Protein AF-A0A941R0R7-F1 (afdb_monomer)

Nearest PDB structures (foldseek):
  1yqf-assembly1_C  TM=4.460E-01  e=2.869E-01  Leishmania major
  2qww-assembly3_E  TM=3.982E-01  e=8.223E-01  Listeria monocytogenes serotype 4b str. F2365
  1lnw-assembly4_G  TM=6.310E-01  e=6.009E+00  Pseudomonas aeruginosa
  7xhj-assembly1_B  TM=4.251E-01  e=2.223E+00  Deinococcus radiodurans R1 = ATCC 13939 = DSM 20539
  8r1o-assembly1_C  TM=4.123E-01  e=3.990E+00  Thermochaetoides thermophila DSM 1495

Secondary structure (DSSP, 8-state):
-EES-S---TT-EEEEEE-GGG-BTTBB--TTEEEEEEEEEETTEEEEEEEEEEE-TTSS---THHHHHHGGG-B-TTHHHHHHHHHT-TTTT---GGGGSPP--THHHHTT----HHHHHHHHHHHHHHHHHS-TTS-HHHHHHHHHTS-HHHHHHHHTTS-TTTEE--S-TT----EEPHHHHHHHHHHHGGGHHHHHH-TTSS---SSTT-

pLDDT: mean 85.98, std 14.45, range [30.19, 97.5]

Foldseek 3Di:
DDWPDQEADAFDKIWDKDAQVLDDPQWHHDHQKIKIWIWHQHLLATDTPDIDIDGDPPDPDPDVVVVVVCVVVTHCVRVSVSVVVVCCDPVGRVRDSCVSQPDDDLCCLVVVHDDDLQSLLSLQLVQQLLLRRHPLVDDSLVVVCVVSVHDSVSSVVSVVVRDCQQWDADDDPSRGHTFGHPVSLVSNCVVCPVPNVSVVPRPRSGDDPDDDPD

Radius of gyration: 20.42 Å; Cα contacts (8 Å, |Δi|>4): 315; chains: 1; bounding box: 49×36×58 Å

Solvent-accessible surface area (backbone atoms only — not comparable to full-atom values): 12435 Å² total; per-residue (Å²): 109,50,63,81,65,86,74,81,50,82,72,34,75,46,55,33,43,41,37,42,90,54,50,47,104,46,33,38,44,52,87,60,36,35,37,43,34,34,34,31,22,55,77,38,19,76,42,78,79,44,81,44,82,42,71,52,86,85,63,95,74,76,53,85,69,54,62,70,67,47,56,83,66,46,38,58,91,35,41,65,47,46,52,51,54,56,41,40,29,76,92,59,66,46,50,60,44,68,78,63,47,82,92,72,87,60,57,45,73,54,71,69,50,88,72,51,73,56,54,44,26,53,51,47,27,50,48,24,25,46,46,65,36,45,44,92,89,58,64,56,60,58,56,48,13,61,74,60,66,44,51,53,66,55,46,57,53,47,68,73,61,52,53,69,78,32,38,42,74,52,91,51,100,86,54,75,46,30,26,54,30,70,63,23,50,50,45,50,37,64,71,44,55,89,53,31,60,64,59,68,72,35,79,42,50,52,41,78,88,89,66,96,89,117

Mean predicted aligned error: 7.13 Å

Sequence (214 aa):
MKINNNSFELNEKLSVTIDSSDNDGLVFIPNNVELIVEIENYFGKITINKIEISPIESEFQISKNSIESHIPNLDIKLLDRYIYKILSDKAGLAYSPYIYFPNYDFTVFEKGRRPSSLDWSMFASLYVFSCNVLPQSIKVELSLAKFLRISEENFKRFMKKIPQELFRKSGHIDSRGGDISLDAENLIKQYLGEDQSAFENNPFLKFYSEVDFA

Structure (mmCIF, N/CA/C/O backbone):
data_AF-A0A941R0R7-F1
#
_entry.id   AF-A0A941R0R7-F1
#
loop_
_atom_site.group_PDB
_atom_site.id
_atom_site.type_symbol
_atom_site.label_atom_id
_atom_site.label_alt_id
_atom_site.label_comp_id
_atom_site.label_asym_id
_atom_site.label_entity_id
_atom_site.label_seq_id
_atom_site.pdbx_PDB_ins_code
_atom_site.Cartn_x
_atom_site.Cartn_y
_atom_site.Cartn_z
_atom_site.occupancy
_atom_site.B_iso_or_equiv
_atom_site.auth_seq_id
_atom_site.auth_comp_id
_atom_site.auth_asym_id
_atom_site.auth_atom_id
_atom_site.pdbx_PDB_model_num
ATOM 1 N N . MET A 1 1 ? -7.924 -8.831 18.158 1.00 85.75 1 MET A N 1
ATOM 2 C CA . MET A 1 1 ? -8.802 -8.228 17.158 1.00 85.75 1 MET A CA 1
ATOM 3 C C . MET A 1 1 ? -9.611 -9.365 16.606 1.00 85.75 1 MET A C 1
ATOM 5 O O . MET A 1 1 ? -9.019 -10.365 16.197 1.00 85.75 1 MET A O 1
ATOM 9 N N . LYS A 1 2 ? -10.936 -9.268 16.649 1.00 86.88 2 LYS A N 1
ATOM 10 C CA . LYS A 1 2 ? -11.811 -10.310 16.103 1.00 86.88 2 LYS A CA 1
ATOM 11 C C . LYS A 1 2 ? -12.223 -9.908 14.694 1.00 86.88 2 LYS A C 1
ATOM 13 O O . LYS A 1 2 ? -12.649 -8.778 14.476 1.00 86.88 2 LYS A O 1
ATOM 18 N N . ILE A 1 3 ? -12.068 -10.833 13.754 1.00 86.88 3 ILE A N 1
ATOM 19 C CA . ILE A 1 3 ? -12.420 -10.651 12.345 1.00 86.88 3 ILE A CA 1
ATOM 20 C C . ILE A 1 3 ? -13.511 -11.665 12.024 1.00 86.88 3 ILE A C 1
ATOM 22 O O . ILE A 1 3 ? -13.426 -12.822 12.434 1.00 86.88 3 ILE A O 1
ATOM 26 N N . ASN A 1 4 ? -14.541 -11.230 11.310 1.00 80.88 4 ASN A N 1
ATOM 27 C CA . ASN A 1 4 ? -15.680 -12.069 10.950 1.00 80.88 4 ASN A CA 1
ATOM 28 C C . ASN A 1 4 ? -15.432 -12.998 9.745 1.00 80.88 4 ASN A C 1
ATOM 30 O O . ASN A 1 4 ? -16.316 -13.792 9.427 1.00 80.88 4 ASN A O 1
ATOM 34 N N . ASN A 1 5 ? -14.272 -12.917 9.083 1.00 78.94 5 ASN A N 1
ATOM 35 C CA . ASN A 1 5 ? -13.951 -13.728 7.909 1.00 78.94 5 ASN A CA 1
ATOM 36 C C . ASN A 1 5 ? -12.478 -14.170 7.849 1.00 78.94 5 ASN A C 1
ATOM 3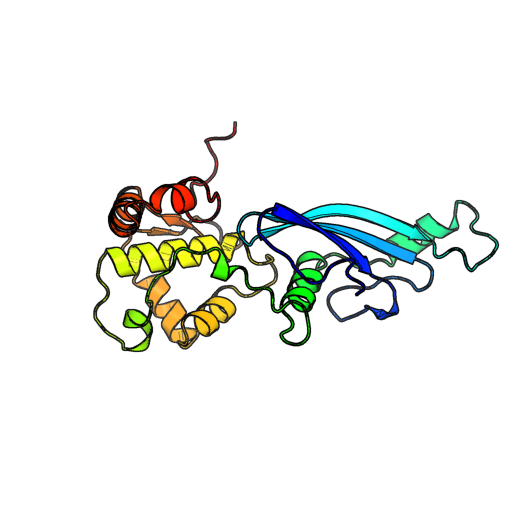8 O O . ASN A 1 5 ? -11.616 -13.611 8.529 1.00 78.94 5 ASN A O 1
ATOM 42 N N . ASN A 1 6 ? -12.209 -15.166 6.997 1.00 81.56 6 ASN A N 1
ATOM 43 C CA . ASN A 1 6 ? -10.892 -15.783 6.791 1.00 81.56 6 ASN A CA 1
ATOM 44 C C . ASN A 1 6 ? -10.189 -15.330 5.495 1.00 81.56 6 ASN A C 1
ATOM 46 O O . ASN A 1 6 ? -9.108 -15.830 5.186 1.00 81.56 6 ASN A O 1
ATOM 50 N N . SER A 1 7 ? -10.787 -14.409 4.738 1.00 86.19 7 SER A N 1
ATOM 51 C CA . SER A 1 7 ? -10.227 -13.812 3.521 1.00 86.19 7 SER A CA 1
ATOM 52 C C . SER A 1 7 ? -10.345 -12.289 3.557 1.00 86.19 7 SER A C 1
ATOM 54 O O . SER A 1 7 ? -11.075 -11.736 4.377 1.00 86.19 7 SER A O 1
ATOM 56 N N . PHE A 1 8 ? -9.575 -11.613 2.700 1.00 91.94 8 PHE A N 1
ATOM 57 C CA . PHE A 1 8 ? -9.719 -10.178 2.452 1.00 91.94 8 PHE A CA 1
ATOM 58 C C . PHE A 1 8 ? -9.381 -9.854 0.990 1.00 91.94 8 PHE A C 1
ATOM 60 O O . PHE A 1 8 ? -8.357 -9.240 0.665 1.00 91.94 8 PHE A O 1
ATOM 67 N N . GLU A 1 9 ? -10.217 -10.370 0.095 1.00 92.50 9 GLU A N 1
ATOM 68 C CA . GLU A 1 9 ? -10.110 -10.230 -1.357 1.00 92.50 9 GLU A CA 1
ATOM 69 C C . GLU A 1 9 ? -10.522 -8.831 -1.839 1.00 92.50 9 GLU A C 1
ATOM 71 O O . GLU A 1 9 ? -10.936 -7.972 -1.062 1.00 92.50 9 GLU A O 1
ATOM 76 N N . LEU A 1 10 ? -10.361 -8.567 -3.137 1.00 91.69 10 LEU A N 1
ATOM 77 C CA . LEU A 1 10 ? -10.688 -7.274 -3.734 1.00 91.69 10 LEU A CA 1
ATOM 78 C C . LEU A 1 10 ? -12.180 -6.940 -3.557 1.00 91.69 10 LEU A C 1
ATOM 80 O O . LEU A 1 10 ? -13.046 -7.740 -3.900 1.00 91.69 10 LEU A O 1
ATOM 84 N N . ASN A 1 11 ? -12.466 -5.727 -3.081 1.00 91.62 11 ASN A N 1
ATOM 85 C CA . ASN A 1 11 ? -13.795 -5.200 -2.745 1.00 91.62 11 ASN A CA 1
ATOM 86 C C . ASN A 1 11 ? -14.527 -5.978 -1.636 1.00 91.62 11 ASN A C 1
ATOM 88 O O . ASN A 1 11 ? -15.724 -5.779 -1.414 1.00 91.62 11 ASN A O 1
ATOM 92 N N . GLU A 1 12 ? -13.828 -6.863 -0.923 1.00 92.38 12 GLU A N 1
ATOM 93 C CA . GLU A 1 12 ? -14.386 -7.552 0.232 1.00 92.38 12 GLU A CA 1
ATOM 94 C C . GLU A 1 12 ? -14.513 -6.584 1.413 1.00 92.38 12 GLU A C 1
ATOM 96 O O . GLU A 1 12 ? -13.604 -5.793 1.681 1.00 92.38 12 GLU A O 1
ATOM 101 N N . LYS A 1 13 ? -15.638 -6.668 2.134 1.00 93.38 13 LYS A N 1
ATOM 102 C CA . LYS A 1 13 ? -15.893 -5.900 3.355 1.00 93.38 13 LYS A CA 1
ATOM 103 C C . LYS A 1 13 ? -15.788 -6.794 4.579 1.00 93.38 13 LYS A C 1
ATOM 105 O O . LYS A 1 13 ? -16.457 -7.823 4.647 1.00 93.38 13 LYS A O 1
ATOM 110 N N . LEU A 1 14 ? -15.009 -6.364 5.564 1.00 93.00 14 LEU A N 1
ATOM 111 C CA . LEU A 1 14 ? -14.870 -7.047 6.847 1.00 93.00 14 LEU A CA 1
ATOM 112 C C . LEU A 1 14 ? -15.387 -6.168 7.972 1.00 93.00 14 LEU A C 1
ATOM 114 O O . LEU A 1 14 ? -15.163 -4.959 7.983 1.00 93.00 14 LEU A O 1
ATOM 118 N N . SER A 1 15 ? -16.035 -6.806 8.940 1.00 93.12 15 SER A N 1
ATOM 119 C CA . SER A 1 15 ? -16.363 -6.180 10.214 1.00 93.12 15 SER A CA 1
ATOM 120 C C . SER A 1 15 ? -15.341 -6.643 11.237 1.00 93.12 15 SER A C 1
ATOM 122 O O . SER A 1 15 ? -15.166 -7.844 11.462 1.00 93.12 15 SER A O 1
ATOM 124 N N . VAL A 1 16 ? -14.665 -5.682 11.848 1.00 93.62 16 VAL A N 1
ATOM 125 C CA . VAL A 1 16 ? -13.578 -5.906 12.791 1.00 93.62 16 VAL A CA 1
ATOM 126 C C . VAL A 1 16 ? -13.982 -5.348 14.144 1.00 93.62 16 VAL A C 1
ATOM 128 O O . VAL A 1 16 ? -14.328 -4.174 14.247 1.00 93.62 16 VAL A O 1
ATOM 131 N N . THR A 1 17 ? -13.907 -6.178 15.179 1.00 93.88 17 THR A N 1
ATOM 132 C CA . THR A 1 17 ? -14.149 -5.754 16.563 1.00 93.88 17 THR A CA 1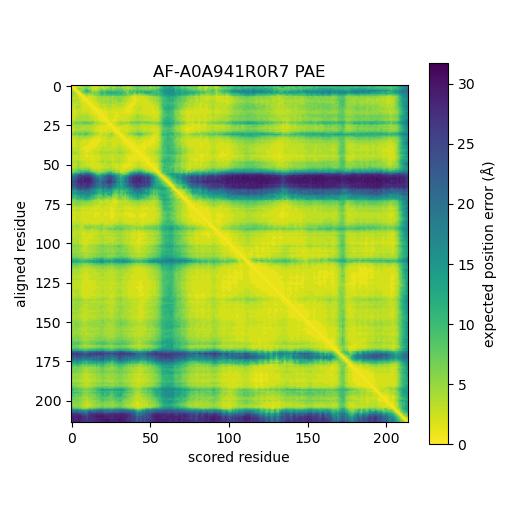
ATOM 133 C C . THR A 1 17 ? -12.819 -5.640 17.300 1.00 93.88 17 THR A C 1
ATOM 135 O O . THR A 1 17 ? -12.017 -6.584 17.292 1.00 93.88 17 THR A O 1
ATOM 138 N N . ILE A 1 18 ? -12.594 -4.481 17.918 1.00 93.88 18 ILE A N 1
ATOM 139 C CA . ILE A 1 18 ? -11.404 -4.139 18.704 1.00 93.88 18 ILE A CA 1
ATOM 140 C C . ILE A 1 18 ? -11.871 -3.735 20.102 1.00 93.88 18 ILE A C 1
ATOM 142 O O . ILE A 1 18 ? -12.723 -2.861 20.244 1.00 93.88 18 ILE A O 1
ATOM 146 N N . ASP A 1 19 ? -11.318 -4.367 21.128 1.00 92.31 19 ASP A N 1
ATOM 147 C CA . ASP A 1 19 ? -11.648 -4.103 22.532 1.00 92.31 19 ASP A CA 1
ATOM 148 C C . ASP A 1 19 ? -10.373 -3.828 23.350 1.00 92.31 19 ASP A C 1
ATOM 150 O O . ASP A 1 19 ? -9.277 -3.702 22.804 1.00 92.31 19 ASP A O 1
ATOM 154 N N . SER A 1 20 ? -10.478 -3.703 24.672 1.00 91.69 20 SER A N 1
ATOM 155 C CA . SER A 1 20 ? -9.307 -3.396 25.501 1.00 91.69 20 SER A CA 1
ATOM 156 C C . SER A 1 20 ? -8.235 -4.493 25.533 1.00 91.69 20 SER A C 1
ATOM 158 O O . SER A 1 20 ? -7.089 -4.207 25.894 1.00 91.69 20 SER A O 1
ATOM 160 N N . SER A 1 21 ? -8.554 -5.731 25.133 1.00 93.25 21 SER A N 1
ATOM 161 C CA . SER A 1 21 ? -7.559 -6.806 24.996 1.00 93.25 21 SER A CA 1
ATOM 162 C C . SER A 1 21 ? -6.621 -6.597 23.805 1.00 93.25 21 SER A C 1
ATOM 164 O O . SER A 1 21 ? -5.554 -7.209 23.741 1.00 93.25 21 SER A O 1
ATOM 166 N N . ASP A 1 22 ? -6.995 -5.691 22.901 1.00 92.62 22 ASP A N 1
ATOM 167 C CA . ASP A 1 22 ? -6.268 -5.358 21.682 1.00 92.62 22 ASP A CA 1
ATOM 168 C C . ASP A 1 22 ? -5.338 -4.161 21.802 1.00 92.62 22 ASP A C 1
ATOM 170 O O . ASP A 1 22 ? -4.614 -3.850 20.851 1.00 92.62 22 ASP A O 1
ATOM 174 N N . ASN A 1 23 ? -5.335 -3.522 22.971 1.00 92.62 23 ASN A N 1
ATOM 175 C CA . ASN A 1 23 ? -4.501 -2.369 23.252 1.00 92.62 23 ASN A CA 1
ATOM 176 C C . ASN A 1 23 ? -3.033 -2.684 22.978 1.00 92.62 23 ASN A C 1
ATOM 178 O O . ASN A 1 23 ? -2.426 -3.574 23.580 1.00 92.62 23 ASN A O 1
ATOM 182 N N . ASP A 1 24 ? -2.444 -1.898 22.088 1.00 86.62 24 ASP A N 1
ATOM 183 C CA . ASP A 1 24 ? -1.021 -1.919 21.808 1.00 86.62 24 ASP A CA 1
ATOM 184 C C . ASP A 1 24 ? -0.516 -0.479 21.660 1.00 86.62 24 ASP A C 1
ATOM 186 O O . ASP A 1 24 ? -1.274 0.480 21.745 1.00 86.62 24 ASP A O 1
ATOM 190 N N . GLY A 1 25 ? 0.785 -0.275 21.470 1.00 89.25 25 GLY A N 1
ATOM 191 C CA . GLY A 1 25 ? 1.328 1.081 21.321 1.00 89.25 25 GLY A CA 1
ATOM 192 C C . GLY A 1 25 ? 0.777 1.892 20.128 1.00 89.25 25 GLY A C 1
ATOM 193 O O . GLY A 1 25 ? 1.271 2.995 19.901 1.00 89.25 25 GLY A O 1
ATOM 194 N N . LEU A 1 26 ? -0.157 1.357 19.329 1.00 91.94 26 LEU A N 1
ATOM 195 C CA . LEU A 1 26 ? -0.839 2.034 18.224 1.00 91.94 26 LEU A CA 1
ATOM 196 C C . LEU A 1 26 ? -2.279 2.435 18.570 1.00 91.94 26 LEU A C 1
ATOM 198 O O . LEU A 1 26 ? -2.754 3.433 18.030 1.00 91.94 26 LEU A O 1
ATOM 202 N N . VAL A 1 27 ? -2.972 1.673 19.422 1.00 94.44 27 VAL A N 1
ATOM 203 C CA . VAL A 1 27 ? -4.366 1.943 19.805 1.00 94.44 27 VAL A CA 1
ATOM 204 C C . VAL A 1 27 ? -4.612 1.694 21.288 1.00 94.44 27 VAL A C 1
ATOM 206 O O . VAL A 1 27 ? -4.072 0.762 21.881 1.00 94.44 27 VAL A O 1
ATOM 209 N N . PHE A 1 28 ? -5.488 2.503 21.875 1.00 93.56 28 PHE A N 1
ATOM 210 C CA . PHE A 1 28 ? -5.966 2.320 23.237 1.00 93.56 28 PHE A CA 1
ATOM 211 C C . PHE A 1 28 ? -7.492 2.434 23.294 1.00 93.56 28 PHE A C 1
ATOM 213 O O . PHE A 1 28 ? -8.065 3.483 22.994 1.00 93.56 28 PHE A O 1
ATOM 220 N N . ILE A 1 29 ? -8.127 1.346 23.718 1.00 91.44 29 ILE A N 1
ATOM 221 C CA . ILE A 1 29 ? -9.559 1.154 23.911 1.00 91.44 29 ILE A CA 1
ATOM 222 C C . ILE A 1 29 ? -9.834 0.941 25.414 1.00 91.44 29 ILE A C 1
ATOM 224 O O . ILE A 1 29 ? -9.227 0.058 26.034 1.00 91.44 29 ILE A O 1
ATOM 228 N N . PRO A 1 30 ? -10.719 1.739 26.038 1.00 88.25 30 PRO A N 1
ATOM 229 C CA . PRO A 1 30 ? -11.149 1.533 27.423 1.00 88.25 30 PRO A CA 1
ATOM 230 C C . PRO A 1 30 ? -11.867 0.188 27.646 1.00 88.25 30 PRO A C 1
ATOM 232 O O . PRO A 1 30 ? -12.525 -0.326 26.752 1.00 88.25 30 PRO A O 1
ATOM 235 N N . ASN A 1 31 ? -11.806 -0.361 28.866 1.00 86.00 31 ASN A N 1
ATOM 236 C CA . ASN A 1 31 ? -12.354 -1.692 29.202 1.00 86.00 31 ASN A CA 1
ATOM 237 C C . ASN A 1 31 ? -13.873 -1.862 29.030 1.00 86.00 31 ASN A C 1
ATOM 239 O O . ASN A 1 31 ? -14.354 -2.989 28.999 1.00 86.00 31 ASN A O 1
ATOM 243 N N . ASN A 1 32 ? -14.630 -0.772 28.985 1.00 82.88 32 ASN A N 1
ATOM 244 C CA . ASN A 1 32 ? -16.092 -0.768 28.915 1.00 82.88 32 ASN A CA 1
ATOM 245 C C . ASN A 1 32 ? -16.628 -0.419 27.520 1.00 82.88 32 ASN A C 1
ATOM 247 O O . ASN A 1 32 ? -17.832 -0.212 27.356 1.00 82.88 32 ASN A O 1
ATOM 251 N N . VAL A 1 33 ? -15.742 -0.325 26.532 1.00 86.38 33 VAL A N 1
ATOM 252 C CA . VAL A 1 33 ? -16.053 0.078 25.165 1.00 86.38 33 VAL A CA 1
ATOM 253 C C . VAL A 1 33 ? -15.461 -0.940 24.199 1.00 86.38 33 VAL A C 1
ATOM 255 O O . VAL A 1 33 ? -14.355 -1.435 24.398 1.00 86.38 33 VAL A O 1
ATOM 258 N N . GLU A 1 34 ? -16.185 -1.212 23.125 1.00 90.69 34 GLU A N 1
ATOM 259 C CA . GLU A 1 34 ? -15.675 -1.884 21.940 1.00 90.69 34 GLU A CA 1
ATOM 260 C C . GLU A 1 34 ? -15.808 -0.973 20.717 1.00 90.69 34 GLU A C 1
ATOM 262 O O . GLU A 1 34 ? -16.698 -0.122 20.617 1.00 90.69 34 GLU A O 1
ATOM 267 N N . LEU A 1 35 ? -14.884 -1.147 19.782 1.00 92.12 35 LEU A N 1
ATOM 268 C CA . LEU A 1 35 ? -14.858 -0.469 18.500 1.00 92.12 35 LEU A CA 1
ATOM 269 C C . LEU A 1 35 ? -15.225 -1.474 17.413 1.00 92.12 35 LEU A C 1
ATOM 271 O O . LEU A 1 35 ? -14.545 -2.487 17.245 1.00 92.12 35 LEU A O 1
ATOM 275 N N . ILE A 1 36 ? -16.270 -1.172 16.653 1.00 93.31 36 ILE A N 1
ATOM 276 C CA . ILE A 1 36 ? -16.680 -1.937 15.479 1.00 93.31 36 ILE A CA 1
ATOM 277 C C . ILE A 1 36 ? -16.280 -1.130 14.248 1.00 93.31 36 ILE A C 1
ATOM 279 O O . ILE A 1 36 ? -16.734 -0.005 14.041 1.00 93.31 36 ILE A O 1
ATOM 283 N N . VAL A 1 37 ? -15.398 -1.696 13.435 1.00 95.19 37 VAL A N 1
ATOM 284 C CA . VAL A 1 37 ? -14.841 -1.045 12.250 1.00 95.19 37 VAL A CA 1
ATOM 285 C C . VAL A 1 37 ? -15.216 -1.851 11.018 1.00 95.19 37 VAL A C 1
ATOM 287 O O . VAL A 1 37 ? -14.875 -3.028 10.919 1.00 95.19 37 VAL A O 1
ATOM 290 N N . GLU A 1 38 ? -15.879 -1.213 10.058 1.00 95.44 38 GLU A N 1
ATOM 291 C CA . GLU A 1 38 ? -16.091 -1.798 8.736 1.00 95.44 38 GLU A CA 1
ATOM 292 C C . GLU A 1 38 ? -14.963 -1.353 7.813 1.00 95.44 38 GLU A C 1
ATOM 294 O O . GLU A 1 38 ? -14.785 -0.157 7.556 1.00 95.44 38 GLU A O 1
ATOM 299 N N . ILE A 1 39 ? -14.204 -2.320 7.310 1.00 96.00 39 ILE A N 1
ATOM 300 C CA . ILE A 1 39 ? -13.105 -2.092 6.376 1.00 96.00 39 ILE A CA 1
ATOM 301 C C . ILE A 1 39 ? -13.395 -2.729 5.028 1.00 96.00 39 ILE A C 1
ATOM 303 O O . ILE A 1 39 ? -14.106 -3.725 4.943 1.00 96.00 39 ILE A O 1
ATOM 307 N N . GLU A 1 40 ? -12.800 -2.177 3.982 1.00 95.50 40 GLU A N 1
ATOM 308 C CA . GLU A 1 40 ? -12.865 -2.702 2.626 1.00 95.50 40 GLU A CA 1
ATOM 309 C C . GLU A 1 40 ? -11.474 -2.738 2.006 1.00 95.50 40 GLU A C 1
ATOM 311 O O . GLU A 1 40 ? -10.630 -1.881 2.279 1.00 95.50 40 GLU A O 1
ATOM 316 N N . ASN A 1 41 ? -11.219 -3.755 1.191 1.00 94.19 41 ASN A N 1
ATOM 317 C CA . ASN A 1 41 ? -10.010 -3.824 0.390 1.00 94.19 41 ASN A CA 1
ATOM 318 C C . ASN A 1 41 ? -10.277 -3.230 -0.991 1.00 94.19 41 ASN A C 1
ATOM 320 O O . ASN A 1 41 ? -10.748 -3.907 -1.903 1.00 94.19 41 ASN A O 1
ATOM 324 N N . TYR A 1 42 ? -9.922 -1.967 -1.158 1.00 93.81 42 TYR A N 1
ATOM 325 C CA . TYR A 1 42 ? -10.041 -1.279 -2.428 1.00 93.81 42 TYR A CA 1
ATOM 326 C C . TYR A 1 42 ? -8.673 -1.258 -3.114 1.00 93.81 42 TYR A C 1
ATOM 328 O O . TYR A 1 42 ? -7.796 -0.488 -2.734 1.00 93.81 42 TYR A O 1
ATOM 336 N N . PHE A 1 43 ? -8.449 -2.143 -4.090 1.00 91.94 43 PHE A N 1
ATOM 337 C CA . PHE A 1 43 ? -7.189 -2.267 -4.848 1.00 91.94 43 PHE A CA 1
ATOM 338 C C . PHE A 1 43 ? -5.914 -2.340 -3.983 1.00 91.94 43 PHE A C 1
ATOM 340 O O . PHE A 1 43 ? -4.889 -1.735 -4.300 1.00 91.94 43 PHE A O 1
ATOM 347 N N . GLY A 1 44 ? -5.961 -3.064 -2.866 1.00 91.75 44 GLY A N 1
ATOM 348 C CA . GLY A 1 44 ? -4.846 -3.178 -1.926 1.00 91.75 44 GLY A CA 1
ATOM 349 C C . GLY A 1 44 ? -4.808 -2.080 -0.858 1.00 91.75 44 GLY A C 1
ATOM 350 O O . GLY A 1 44 ? -4.071 -2.207 0.124 1.00 91.75 44 GLY A O 1
ATOM 351 N N . LYS A 1 45 ? -5.611 -1.020 -0.976 1.00 94.12 45 LYS A N 1
ATOM 352 C CA . LYS A 1 45 ? -5.802 -0.041 0.095 1.00 94.12 45 LYS A CA 1
ATOM 353 C C . LYS A 1 45 ? -6.876 -0.535 1.056 1.00 94.12 45 LYS A C 1
ATOM 355 O O . LYS A 1 45 ? -7.990 -0.838 0.647 1.00 94.12 45 LYS A O 1
ATOM 360 N N . ILE A 1 46 ? -6.553 -0.542 2.345 1.00 95.56 46 ILE A N 1
ATOM 361 C CA . ILE A 1 46 ? -7.545 -0.771 3.398 1.00 95.56 46 ILE A CA 1
ATOM 362 C C . ILE A 1 46 ? -8.300 0.542 3.610 1.00 95.56 46 ILE A C 1
ATOM 364 O O . ILE A 1 46 ? -7.730 1.507 4.126 1.00 95.56 46 ILE A O 1
ATOM 368 N N . THR A 1 47 ? -9.561 0.605 3.199 1.00 94.38 47 THR A N 1
ATOM 369 C CA . THR A 1 47 ? -10.440 1.752 3.443 1.00 94.38 47 THR A CA 1
ATOM 370 C C . THR A 1 47 ? -11.308 1.482 4.659 1.00 94.38 47 THR A C 1
ATOM 372 O O . THR A 1 47 ? -11.978 0.458 4.735 1.00 94.38 47 THR A O 1
ATOM 375 N N . ILE A 1 48 ? -11.292 2.396 5.628 1.00 93.62 48 ILE A N 1
ATOM 376 C CA . ILE A 1 48 ? -12.198 2.346 6.777 1.00 93.62 48 ILE A CA 1
ATOM 377 C C . ILE A 1 48 ? -13.484 3.060 6.369 1.00 93.62 48 ILE A C 1
ATOM 379 O O . ILE A 1 48 ? -13.496 4.280 6.215 1.00 93.62 48 ILE A O 1
ATOM 383 N N . ASN A 1 49 ? -14.550 2.292 6.171 1.00 92.06 49 ASN A N 1
ATOM 384 C CA . ASN A 1 49 ? -15.832 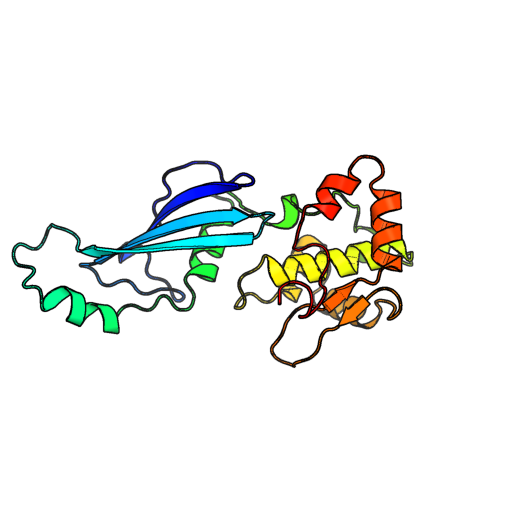2.794 5.685 1.00 92.06 49 ASN A CA 1
ATOM 385 C C . ASN A 1 49 ? -16.720 3.299 6.825 1.00 92.06 49 ASN A C 1
ATOM 387 O O . ASN A 1 49 ? -17.467 4.261 6.653 1.00 92.06 49 ASN A O 1
ATOM 391 N N . LYS A 1 50 ? -16.642 2.652 7.991 1.00 93.19 50 LYS A N 1
ATOM 392 C CA . LYS A 1 50 ? -17.442 2.995 9.167 1.00 93.19 50 LYS A CA 1
ATOM 393 C C . LYS A 1 50 ? -16.669 2.680 10.441 1.00 93.19 50 LYS A C 1
ATOM 395 O O . LYS A 1 50 ? -15.962 1.677 10.511 1.00 93.19 50 LYS A O 1
ATOM 400 N N . ILE A 1 51 ? -16.838 3.535 11.445 1.00 92.75 51 ILE A N 1
ATOM 401 C CA . ILE A 1 51 ? -16.373 3.316 12.813 1.00 92.75 51 ILE A CA 1
ATOM 402 C C . ILE A 1 51 ? -17.577 3.515 13.731 1.00 92.75 51 ILE A C 1
ATOM 404 O O . ILE A 1 51 ? -18.225 4.559 13.688 1.00 92.75 51 ILE A O 1
ATOM 408 N N . GLU A 1 52 ? -17.870 2.517 14.548 1.00 90.81 52 GLU A N 1
ATOM 409 C CA . GLU A 1 52 ? -18.922 2.536 15.555 1.00 90.81 52 GLU A CA 1
ATOM 410 C C . GLU A 1 52 ? -18.314 2.218 16.920 1.00 90.81 52 GLU A C 1
ATOM 412 O O . GLU A 1 52 ? -17.463 1.340 17.046 1.00 90.81 52 GLU A O 1
ATOM 417 N N . ILE A 1 53 ? -18.711 2.983 17.933 1.00 89.00 53 ILE A N 1
ATOM 418 C CA . ILE A 1 53 ? -18.234 2.843 19.307 1.00 89.00 53 ILE A CA 1
ATOM 419 C C . ILE A 1 53 ? -19.423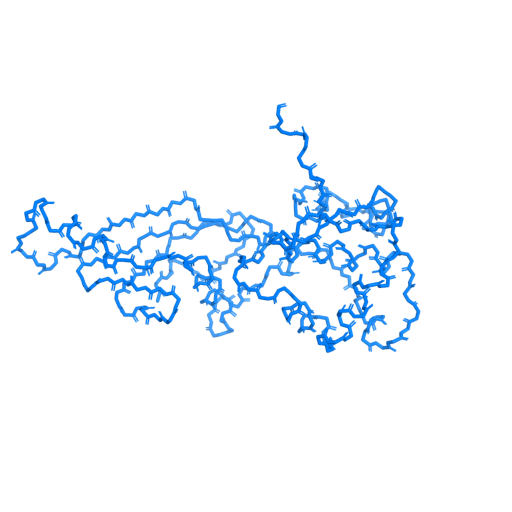 2.366 20.129 1.00 89.00 53 ILE A C 1
ATOM 421 O O . ILE A 1 53 ? -20.405 3.100 20.260 1.00 89.00 53 ILE A O 1
ATOM 425 N N . SER A 1 54 ? -19.317 1.167 20.691 1.00 84.19 54 SER A N 1
ATOM 426 C CA . SER A 1 54 ? -20.393 0.538 21.452 1.00 84.19 54 SER A CA 1
ATOM 427 C C . SER A 1 54 ? -19.943 0.247 22.880 1.00 84.19 54 SER A C 1
ATOM 429 O O . SER A 1 54 ? -18.798 -0.148 23.100 1.00 84.19 54 SER A O 1
ATOM 431 N N . PRO A 1 55 ? -20.803 0.454 23.888 1.00 80.56 55 PRO A N 1
ATOM 432 C CA . PRO A 1 55 ? -20.509 0.015 25.242 1.00 80.56 55 PRO A CA 1
ATOM 433 C C . PRO A 1 55 ? -20.650 -1.507 25.369 1.00 80.56 55 PRO A C 1
ATOM 435 O O . PRO A 1 55 ? -21.534 -2.107 24.761 1.00 80.56 55 PRO A O 1
ATOM 438 N N . ILE A 1 56 ? -19.840 -2.123 26.228 1.00 77.31 56 ILE A N 1
ATOM 439 C CA . ILE A 1 56 ? -19.975 -3.548 26.554 1.00 77.31 56 ILE A CA 1
ATOM 440 C C . ILE A 1 56 ? -21.067 -3.691 27.631 1.00 77.31 56 ILE A C 1
ATOM 442 O O . ILE A 1 56 ? -20.929 -3.169 28.737 1.00 77.31 56 ILE A O 1
ATOM 446 N N . GLU A 1 57 ? -22.167 -4.386 27.316 1.00 61.88 57 GLU A N 1
ATOM 447 C CA . GLU A 1 57 ? -23.427 -4.426 28.097 1.00 61.88 57 GLU A CA 1
ATOM 448 C C . GLU A 1 57 ? -23.339 -5.040 29.517 1.00 61.88 57 GLU A C 1
ATOM 450 O O . GLU A 1 57 ? -24.345 -5.143 30.219 1.00 61.88 57 GLU A O 1
ATOM 455 N N . SER A 1 58 ? -22.158 -5.435 29.996 1.00 55.81 58 SER A N 1
ATOM 456 C CA . SER A 1 58 ? -21.996 -6.124 31.285 1.00 55.81 58 SER A CA 1
ATOM 457 C C . SER A 1 58 ? -21.919 -5.222 32.528 1.00 55.81 58 SER A C 1
ATOM 459 O O . SER A 1 58 ? -21.921 -5.751 33.638 1.00 55.81 58 SER A O 1
ATOM 461 N N . GLU A 1 59 ? -21.924 -3.891 32.401 1.00 49.75 59 GLU A N 1
ATOM 462 C CA . GLU A 1 59 ? -22.062 -2.983 33.553 1.00 49.75 59 GLU A CA 1
ATOM 463 C C . GLU A 1 59 ? -23.437 -2.300 33.552 1.00 49.75 59 GLU A C 1
ATOM 465 O O . GLU A 1 59 ? -23.674 -1.272 32.916 1.00 49.75 59 GLU A O 1
ATOM 470 N N . PHE A 1 60 ? -24.369 -2.906 34.293 1.00 46.69 60 PHE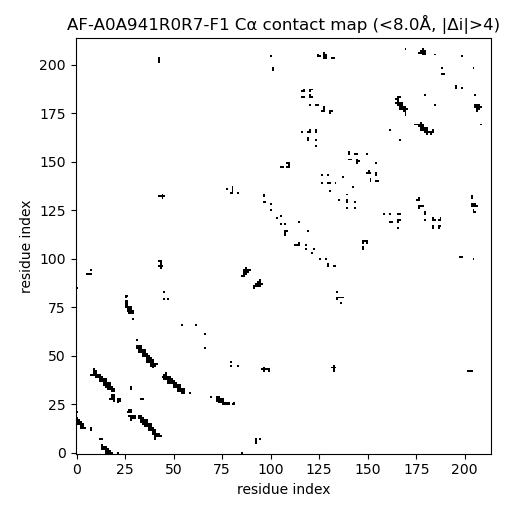 A N 1
ATOM 471 C CA . PHE A 1 60 ? -25.675 -2.354 34.654 1.00 46.69 60 PHE A CA 1
ATOM 472 C C . PHE A 1 60 ? -25.510 -0.969 35.316 1.00 46.69 60 PHE A C 1
ATOM 474 O O . PHE A 1 60 ? -25.371 -0.882 36.532 1.00 46.69 60 PHE A O 1
ATOM 481 N N . GLN A 1 61 ? -25.505 0.093 34.501 1.00 49.19 61 GLN A N 1
ATOM 482 C CA . GLN A 1 61 ? -25.926 1.489 34.743 1.00 49.19 61 GLN A CA 1
ATOM 483 C C . GLN A 1 61 ? -25.133 2.455 33.847 1.00 49.19 61 GLN A C 1
ATOM 485 O O . GLN A 1 61 ? -24.384 3.316 34.307 1.00 49.19 61 GLN A O 1
ATOM 490 N N . ILE A 1 62 ? -25.340 2.378 32.533 1.00 53.75 62 ILE A N 1
ATOM 491 C CA . ILE A 1 62 ? -24.848 3.408 31.613 1.00 53.75 62 ILE A CA 1
ATOM 492 C C . ILE A 1 62 ? -25.870 4.546 31.614 1.00 53.75 62 ILE A C 1
ATOM 494 O O . ILE A 1 62 ? -26.758 4.641 30.768 1.00 53.75 62 ILE A O 1
ATOM 498 N N . SER A 1 63 ? -25.780 5.417 32.623 1.00 51.03 63 SER A N 1
ATOM 499 C CA . SER A 1 63 ? -26.314 6.773 32.478 1.00 51.03 63 SER A CA 1
ATOM 500 C C . SER A 1 63 ? -25.693 7.379 31.212 1.00 51.03 63 SER A C 1
ATOM 502 O O . SER A 1 63 ? -24.507 7.171 30.973 1.00 51.03 63 SER A O 1
ATOM 504 N N . LYS A 1 64 ? -26.447 8.125 30.393 1.00 51.22 64 LYS A N 1
ATOM 505 C CA . LYS A 1 64 ? -25.943 8.767 29.155 1.00 51.22 64 LYS A CA 1
ATOM 506 C C . LYS A 1 64 ? -24.602 9.516 29.320 1.00 51.22 64 LYS A C 1
ATOM 508 O O . LYS A 1 64 ? -23.880 9.680 28.347 1.00 51.22 64 LYS A O 1
ATOM 513 N N . ASN A 1 65 ? -24.249 9.895 30.549 1.00 50.62 65 ASN A N 1
ATOM 514 C CA . ASN A 1 65 ? -23.006 10.565 30.919 1.00 50.62 65 ASN A CA 1
ATOM 515 C C . ASN A 1 65 ? -21.753 9.660 30.926 1.00 50.62 65 ASN A C 1
ATOM 517 O O . ASN A 1 65 ? -20.649 10.187 31.046 1.00 50.62 65 ASN A O 1
ATOM 521 N N . SER A 1 66 ? -21.871 8.325 30.856 1.00 56.25 66 SER A N 1
ATOM 522 C CA . SER A 1 66 ? -20.701 7.441 30.951 1.00 56.25 66 SER A CA 1
ATOM 523 C C . SER A 1 66 ? -20.010 7.173 29.616 1.00 56.25 66 SER A C 1
ATOM 525 O O . SER A 1 66 ? -18.806 7.014 29.625 1.00 56.25 66 SER A O 1
ATOM 527 N N . ILE A 1 67 ? -20.668 7.188 28.455 1.00 58.69 67 ILE A N 1
ATOM 528 C CA . ILE A 1 67 ? -19.933 7.013 27.180 1.00 58.69 67 ILE A CA 1
ATOM 529 C C . ILE A 1 67 ? -19.097 8.265 26.874 1.00 58.69 67 ILE A C 1
ATOM 531 O O . ILE A 1 67 ? -17.906 8.165 26.580 1.00 58.69 67 ILE A O 1
ATOM 535 N N . GLU A 1 68 ? -19.690 9.453 27.031 1.00 62.28 68 GLU A N 1
ATOM 536 C CA . GLU A 1 68 ? -19.014 10.740 26.805 1.00 62.28 68 GLU A CA 1
ATOM 537 C C . GLU A 1 68 ? -17.760 10.920 27.669 1.00 62.28 68 GLU A C 1
ATOM 539 O O . GLU A 1 68 ? -16.801 11.545 27.227 1.00 62.28 68 GLU A O 1
ATOM 544 N N . SER A 1 69 ? -17.724 10.345 28.876 1.00 64.44 69 SER A N 1
ATOM 545 C CA . SER A 1 69 ? -16.556 10.432 29.757 1.00 64.44 69 SER A CA 1
ATOM 546 C C . SER A 1 69 ? -15.408 9.492 29.371 1.00 64.44 69 SER A C 1
ATOM 548 O O . SER A 1 69 ? -14.280 9.720 29.806 1.00 64.44 69 SER A O 1
ATOM 550 N N . HIS A 1 70 ? -15.656 8.474 28.537 1.00 65.44 70 HIS A N 1
ATOM 551 C CA . HIS A 1 70 ? -14.640 7.502 28.107 1.00 65.44 70 HIS A CA 1
ATOM 552 C C . HIS A 1 70 ? -14.092 7.782 26.703 1.00 65.44 70 HIS A C 1
ATOM 554 O O . HIS A 1 70 ? -12.952 7.412 26.427 1.00 65.44 70 HIS A O 1
ATOM 560 N N . ILE A 1 71 ? -14.839 8.497 25.850 1.00 70.25 71 ILE A N 1
ATOM 561 C CA . ILE A 1 71 ? -14.365 8.956 24.529 1.00 70.25 71 ILE A CA 1
ATOM 562 C C . ILE A 1 71 ? -13.025 9.717 24.612 1.00 70.25 71 ILE A C 1
ATOM 564 O O . ILE A 1 71 ? -12.154 9.432 23.794 1.00 70.25 71 ILE A O 1
ATOM 568 N N . PRO A 1 72 ? -12.782 10.622 25.586 1.00 77.62 72 PRO A N 1
ATOM 569 C CA . PRO A 1 72 ? -11.500 11.321 25.699 1.00 77.62 72 PRO A CA 1
ATOM 570 C C . PRO A 1 72 ? -10.299 10.403 25.947 1.00 77.62 72 PRO A C 1
ATOM 572 O O . PRO A 1 72 ? -9.171 10.792 25.655 1.00 77.62 72 PRO A O 1
ATOM 575 N N . ASN A 1 73 ? -10.534 9.208 26.494 1.00 80.62 73 ASN A N 1
ATOM 576 C CA . ASN A 1 73 ? -9.487 8.234 26.784 1.00 80.62 73 ASN A CA 1
ATOM 577 C C . ASN A 1 73 ? -9.236 7.274 25.614 1.00 80.62 73 ASN A C 1
ATOM 579 O O . ASN A 1 73 ? -8.293 6.500 25.689 1.00 80.62 73 ASN A O 1
ATOM 583 N N . LEU A 1 74 ? -10.055 7.300 24.558 1.00 85.06 74 LEU A N 1
ATOM 584 C CA . LEU A 1 74 ? -9.875 6.489 23.356 1.00 85.06 74 LEU A CA 1
ATOM 585 C C . LEU A 1 74 ? -8.740 7.072 22.494 1.00 85.06 74 LEU A C 1
ATOM 587 O O . LEU A 1 74 ? -8.827 8.219 22.053 1.00 85.06 74 LEU A O 1
ATOM 591 N N . ASP A 1 75 ? -7.703 6.286 22.194 1.00 89.31 75 ASP A N 1
ATOM 592 C CA . ASP A 1 75 ? -6.662 6.668 21.229 1.00 89.31 75 ASP A CA 1
ATOM 593 C C . ASP A 1 75 ? -6.689 5.730 20.025 1.00 89.31 75 ASP A C 1
ATOM 595 O O . ASP A 1 75 ? -6.240 4.588 20.086 1.00 89.31 75 ASP A O 1
ATOM 599 N N . ILE A 1 76 ? -7.242 6.221 18.919 1.00 90.44 76 ILE A N 1
ATOM 600 C CA . ILE A 1 76 ? -7.373 5.483 17.655 1.00 90.44 76 ILE A CA 1
ATOM 601 C C . ILE A 1 76 ? -6.678 6.206 16.496 1.00 90.44 76 ILE A C 1
ATOM 603 O O . ILE A 1 76 ? -6.962 5.942 15.329 1.00 90.44 76 ILE A O 1
ATOM 607 N N . LYS A 1 77 ? -5.744 7.124 16.784 1.00 91.38 77 LYS A N 1
ATOM 608 C CA . LYS A 1 77 ? -5.051 7.913 15.745 1.00 91.38 77 LYS A CA 1
ATOM 609 C C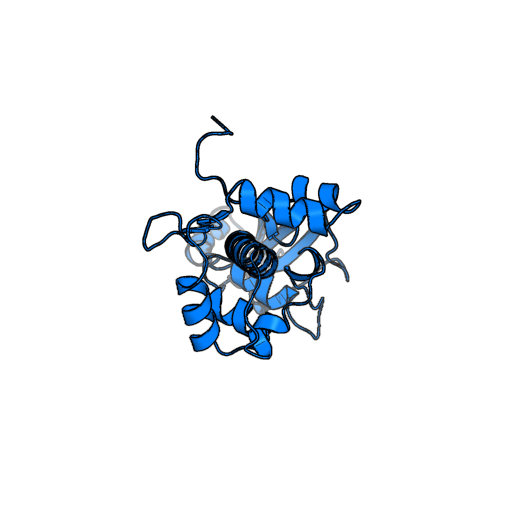 . LYS A 1 77 ? -4.273 7.056 14.747 1.00 91.38 77 LYS A C 1
ATOM 611 O O . LYS A 1 77 ? -4.082 7.482 13.614 1.00 91.38 77 LYS A O 1
ATOM 616 N N . LEU A 1 78 ? -3.806 5.879 15.168 1.00 93.88 78 LEU A N 1
ATOM 617 C CA . LEU A 1 78 ? -3.065 4.927 14.333 1.00 93.88 78 LEU A CA 1
ATOM 618 C C . LEU A 1 78 ? -3.878 3.657 14.040 1.00 93.88 78 LEU A C 1
ATOM 620 O O . LEU A 1 78 ? -3.296 2.598 13.795 1.00 93.88 78 LEU A O 1
ATOM 624 N N . LEU A 1 79 ? -5.213 3.751 14.069 1.00 94.44 79 LEU A N 1
ATOM 625 C CA . LEU A 1 79 ? -6.120 2.632 13.806 1.00 94.44 79 LEU A CA 1
ATOM 626 C C . LEU A 1 79 ? -5.862 1.979 12.442 1.00 94.44 79 LEU A C 1
ATOM 628 O O . LEU A 1 79 ? -5.826 0.756 12.344 1.00 94.44 79 LEU A O 1
ATOM 632 N N . ASP A 1 80 ? -5.613 2.778 11.405 1.00 93.06 80 ASP A N 1
ATOM 633 C CA . ASP A 1 80 ? -5.270 2.301 10.062 1.00 93.06 80 ASP A CA 1
ATOM 634 C C . ASP A 1 80 ? -4.014 1.409 10.065 1.00 93.06 80 ASP A C 1
ATOM 636 O O . ASP A 1 80 ? -3.995 0.321 9.483 1.00 93.06 80 ASP A O 1
ATOM 640 N N . ARG A 1 81 ? -2.967 1.827 10.783 1.00 94.75 81 ARG A N 1
ATOM 641 C CA . ARG A 1 81 ? -1.722 1.074 10.955 1.00 94.75 81 ARG A CA 1
ATOM 642 C C . ARG A 1 81 ? -1.909 -0.152 11.830 1.00 94.75 81 ARG A C 1
ATOM 644 O O . ARG A 1 81 ? -1.277 -1.170 11.548 1.00 94.75 81 ARG A O 1
ATOM 651 N N . TYR A 1 82 ? -2.720 -0.059 12.879 1.00 95.94 82 TYR A N 1
ATOM 652 C CA . TYR A 1 82 ? -3.052 -1.197 13.728 1.00 95.94 82 TYR A CA 1
ATOM 653 C C . TYR A 1 82 ? -3.758 -2.286 12.915 1.00 95.94 82 TYR A C 1
ATOM 655 O O . TYR A 1 82 ? -3.258 -3.408 12.844 1.00 95.94 82 TYR A O 1
ATOM 663 N N . ILE A 1 83 ? -4.833 -1.934 12.201 1.00 95.19 83 ILE A N 1
ATOM 664 C CA . ILE A 1 83 ? -5.570 -2.861 11.332 1.00 95.19 83 ILE A CA 1
ATOM 665 C C . ILE A 1 83 ? -4.620 -3.463 10.296 1.00 95.19 83 ILE A C 1
ATOM 667 O O . ILE A 1 83 ? -4.508 -4.683 10.203 1.00 95.19 83 ILE A O 1
ATOM 671 N N . TYR A 1 84 ? -3.853 -2.632 9.581 1.00 95.50 84 TYR A N 1
ATOM 672 C CA . TYR A 1 84 ? -2.872 -3.119 8.611 1.00 95.50 84 TYR A CA 1
ATOM 673 C C . TYR A 1 84 ? -1.886 -4.120 9.227 1.00 95.50 84 TYR A C 1
ATOM 675 O O . TYR A 1 84 ? -1.617 -5.162 8.629 1.00 95.50 84 TYR A O 1
ATOM 683 N N . LYS A 1 85 ? -1.347 -3.828 10.420 1.00 94.88 85 LYS A N 1
ATOM 684 C CA . LYS A 1 85 ? -0.405 -4.704 11.132 1.00 94.88 85 LYS A CA 1
ATOM 685 C C . LYS A 1 85 ? -1.025 -6.071 11.413 1.00 94.88 85 LYS A C 1
ATOM 687 O O . LYS A 1 85 ? -0.356 -7.069 11.160 1.00 94.88 85 LYS A O 1
ATOM 692 N N . ILE A 1 86 ? -2.258 -6.115 11.919 1.00 93.94 86 ILE A N 1
ATOM 693 C CA . ILE A 1 86 ? -2.923 -7.377 12.264 1.00 93.94 86 ILE A CA 1
ATOM 694 C C . ILE A 1 86 ? -3.291 -8.171 11.007 1.00 93.94 86 ILE A C 1
ATOM 696 O O . ILE A 1 86 ? -2.995 -9.361 10.940 1.00 93.94 86 ILE A O 1
ATOM 700 N N . LEU A 1 87 ? -3.865 -7.532 9.979 1.00 94.25 87 LEU A N 1
ATOM 701 C CA . LEU A 1 87 ? -4.206 -8.232 8.731 1.00 94.25 87 LEU A CA 1
ATOM 702 C C . LEU A 1 87 ? -2.956 -8.767 8.014 1.00 94.25 87 LEU A C 1
ATOM 704 O O . LEU A 1 87 ? -3.012 -9.822 7.386 1.00 94.25 87 LEU A O 1
ATOM 708 N N . SER A 1 88 ? -1.822 -8.065 8.126 1.00 92.94 88 SER A N 1
ATOM 709 C CA . SER A 1 88 ? -0.542 -8.470 7.524 1.00 92.94 88 SER A CA 1
ATOM 710 C C . SER A 1 88 ? 0.174 -9.597 8.279 1.00 92.94 88 SER A C 1
ATOM 712 O O . SER A 1 88 ? 1.237 -10.045 7.833 1.00 92.94 88 SER A O 1
ATOM 714 N N . ASP A 1 89 ? -0.336 -10.034 9.436 1.00 91.69 89 ASP A N 1
ATOM 715 C CA . ASP A 1 89 ? 0.277 -11.129 10.182 1.00 91.69 89 ASP A CA 1
ATOM 716 C C . ASP A 1 89 ? 0.210 -12.430 9.370 1.00 91.69 89 ASP A C 1
ATOM 718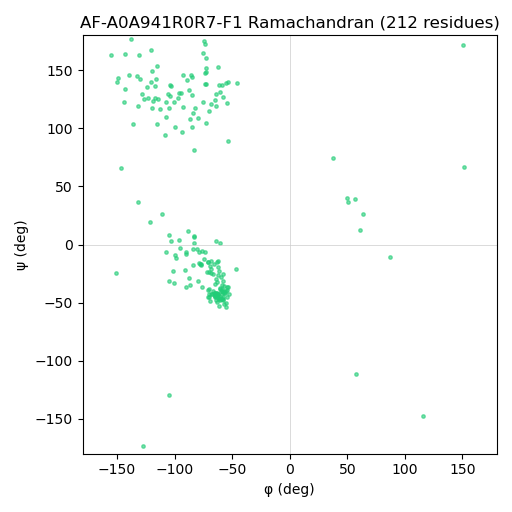 O O . ASP A 1 89 ? -0.845 -12.844 8.888 1.00 91.69 89 ASP A O 1
ATOM 722 N N . LYS A 1 90 ? 1.361 -13.096 9.242 1.00 88.19 90 LYS A N 1
ATOM 723 C CA . LYS A 1 90 ? 1.502 -14.358 8.508 1.00 88.19 90 LYS A CA 1
ATOM 724 C C . LYS A 1 90 ? 0.758 -15.514 9.165 1.00 88.19 90 LYS A C 1
ATOM 726 O O . LYS A 1 90 ? 0.464 -16.485 8.479 1.00 88.19 90 LYS A O 1
ATOM 731 N N . ALA A 1 91 ? 0.531 -15.444 10.477 1.00 87.88 91 ALA A N 1
ATOM 732 C CA . ALA A 1 91 ? -0.262 -16.439 11.194 1.00 87.88 91 ALA A CA 1
ATOM 733 C C . ALA A 1 91 ? -1.778 -16.236 11.005 1.00 87.88 91 ALA A C 1
ATOM 735 O O . ALA A 1 91 ? -2.547 -17.143 11.310 1.00 87.88 91 ALA A O 1
ATOM 736 N N . GLY A 1 92 ? -2.191 -15.057 10.523 1.00 87.56 92 GLY A N 1
ATOM 737 C CA . GLY A 1 92 ? -3.577 -14.707 10.222 1.00 87.56 92 GLY A CA 1
ATOM 738 C C . GLY A 1 92 ? -3.849 -14.700 8.718 1.00 87.56 92 GLY A C 1
ATOM 739 O O . GLY A 1 92 ? -3.521 -15.648 8.011 1.00 87.56 92 GLY A O 1
ATOM 740 N N . LEU A 1 93 ? -4.440 -13.607 8.227 1.00 89.75 93 LEU A N 1
ATOM 741 C CA . LEU A 1 93 ? -4.834 -13.452 6.820 1.00 89.75 93 LEU A CA 1
ATOM 742 C C . LEU A 1 93 ? -3.652 -13.282 5.857 1.00 89.75 93 LEU A C 1
ATOM 744 O O . LEU A 1 93 ? -3.835 -13.406 4.649 1.00 89.75 93 LEU A O 1
ATOM 748 N N . ALA A 1 94 ? -2.453 -12.976 6.368 1.00 92.56 94 ALA A N 1
ATOM 749 C CA . ALA A 1 94 ? -1.256 -12.720 5.570 1.00 92.56 94 ALA A CA 1
ATOM 750 C C . ALA A 1 94 ? -1.481 -11.686 4.448 1.00 92.56 94 ALA A C 1
ATOM 752 O O . ALA A 1 94 ? -0.925 -11.802 3.351 1.00 92.56 94 ALA A O 1
ATOM 753 N N . TYR A 1 95 ? -2.293 -10.664 4.731 1.00 94.19 95 TYR A N 1
ATOM 754 C CA . TYR A 1 95 ? -2.639 -9.621 3.777 1.00 94.19 95 TYR A CA 1
ATOM 755 C C . TYR A 1 95 ? -1.392 -8.888 3.276 1.00 94.19 95 TYR A C 1
ATOM 757 O O . TYR A 1 95 ? -0.496 -8.527 4.043 1.00 94.19 95 TYR A O 1
ATOM 765 N N . SER A 1 96 ? -1.346 -8.628 1.972 1.00 93.75 96 SER A N 1
ATOM 766 C CA . SER A 1 96 ? -0.299 -7.826 1.353 1.00 93.75 96 SER A CA 1
ATOM 767 C C . SER A 1 96 ? -0.902 -6.999 0.224 1.00 93.75 96 SER A C 1
ATOM 769 O O . SER A 1 96 ? -1.426 -7.587 -0.720 1.00 93.75 96 SER A O 1
ATOM 771 N N . PRO A 1 97 ? -0.778 -5.659 0.241 1.00 94.44 97 PRO A N 1
ATOM 772 C CA . PRO A 1 97 ? -1.321 -4.818 -0.826 1.00 94.44 97 PRO A CA 1
ATOM 773 C C . PRO A 1 97 ? -0.673 -5.123 -2.183 1.00 94.44 97 PRO A C 1
ATOM 775 O O . PRO A 1 97 ? -1.284 -4.944 -3.230 1.00 94.44 97 PRO A O 1
ATOM 778 N N . TYR A 1 98 ? 0.563 -5.628 -2.173 1.00 94.44 98 TYR A N 1
ATOM 779 C CA . TYR A 1 98 ? 1.356 -5.884 -3.373 1.00 94.44 98 TYR A CA 1
ATOM 780 C C . TYR A 1 98 ? 0.832 -7.013 -4.257 1.00 94.44 98 TYR A C 1
ATOM 782 O O . TYR A 1 98 ? 1.263 -7.109 -5.400 1.00 94.44 98 TYR A O 1
ATOM 790 N N . ILE A 1 99 ? -0.092 -7.846 -3.767 1.00 93.06 99 ILE A N 1
ATOM 791 C CA . ILE A 1 99 ? -0.747 -8.855 -4.616 1.00 93.06 99 ILE A CA 1
ATOM 792 C C . ILE A 1 99 ? -1.682 -8.211 -5.652 1.00 93.06 99 ILE A C 1
ATOM 794 O O . ILE A 1 99 ? -2.013 -8.849 -6.643 1.00 93.06 99 ILE A O 1
ATOM 798 N N . TYR A 1 100 ? -2.078 -6.952 -5.431 1.00 92.69 100 TYR A N 1
ATOM 799 C CA . TYR A 1 100 ? -2.923 -6.161 -6.330 1.00 92.69 100 TYR A CA 1
ATOM 800 C C . TYR A 1 100 ? -2.117 -5.238 -7.257 1.00 92.69 100 TYR A C 1
ATOM 802 O O . TYR A 1 100 ? -2.696 -4.451 -8.007 1.00 92.69 100 TYR A O 1
ATOM 810 N N . PHE A 1 101 ? -0.784 -5.314 -7.205 1.00 94.00 101 PHE A N 1
ATOM 811 C CA . PHE A 1 101 ? 0.092 -4.660 -8.172 1.00 94.00 101 PHE A CA 1
ATOM 812 C C . PHE A 1 101 ? 0.288 -5.577 -9.395 1.00 94.00 101 PHE A C 1
ATOM 814 O O . PHE A 1 101 ? 0.340 -6.797 -9.217 1.00 94.00 101 PHE A O 1
ATOM 821 N N . PRO A 1 102 ? 0.421 -5.042 -10.628 1.00 92.62 102 PRO A N 1
ATOM 822 C CA . PRO A 1 102 ? 0.634 -5.875 -11.807 1.00 92.62 102 PRO A CA 1
ATOM 823 C C . PRO A 1 102 ? 1.852 -6.794 -11.667 1.00 92.62 102 PRO A C 1
ATOM 825 O O . PRO A 1 102 ? 2.905 -6.391 -11.167 1.00 92.62 102 PRO A O 1
ATOM 828 N N . ASN A 1 103 ? 1.718 -8.038 -12.127 1.00 91.19 103 ASN A N 1
ATOM 829 C CA . ASN A 1 103 ? 2.785 -9.024 -12.016 1.00 91.19 103 ASN A CA 1
ATOM 830 C C . ASN A 1 103 ? 4.009 -8.593 -12.841 1.00 91.19 103 ASN A C 1
ATOM 832 O O . ASN A 1 103 ? 3.921 -8.438 -14.057 1.00 91.19 103 ASN A O 1
ATOM 836 N N . TYR A 1 104 ? 5.146 -8.395 -12.173 1.00 94.62 104 TYR A N 1
ATOM 837 C CA . TYR A 1 104 ? 6.374 -7.914 -12.798 1.00 94.62 104 TYR A CA 1
ATOM 838 C C . TYR A 1 104 ? 7.622 -8.439 -12.092 1.00 94.62 104 TYR A C 1
ATOM 840 O O . TYR A 1 104 ? 7.693 -8.472 -10.861 1.00 94.62 104 TYR A O 1
ATOM 848 N N . ASP A 1 105 ? 8.636 -8.811 -12.874 1.00 94.12 105 ASP A N 1
ATOM 849 C CA . ASP A 1 105 ? 9.920 -9.276 -12.350 1.00 94.12 105 ASP A CA 1
ATOM 850 C C . ASP A 1 105 ? 10.856 -8.096 -12.039 1.00 94.12 105 ASP A C 1
ATOM 852 O O . ASP A 1 105 ? 11.537 -7.557 -12.909 1.00 94.12 105 ASP A O 1
ATOM 856 N N . PHE A 1 106 ? 10.949 -7.737 -10.759 1.00 95.25 106 PHE A N 1
ATOM 857 C CA . PHE A 1 106 ? 11.847 -6.685 -10.277 1.00 95.25 106 PHE A CA 1
ATOM 858 C C . PHE A 1 106 ? 13.302 -7.135 -10.037 1.00 95.25 106 PHE A C 1
ATOM 860 O O . PHE A 1 106 ? 14.109 -6.350 -9.526 1.00 95.25 106 PHE A O 1
ATOM 867 N N . THR A 1 107 ? 13.701 -8.360 -10.407 1.00 93.88 107 THR A N 1
ATOM 868 C CA . THR A 1 107 ? 15.063 -8.869 -10.131 1.00 93.88 107 THR A CA 1
ATOM 869 C C . THR A 1 107 ? 16.177 -8.072 -10.815 1.00 93.88 107 THR A C 1
ATOM 871 O O . THR A 1 107 ? 17.343 -8.192 -10.427 1.00 93.88 107 THR A O 1
ATOM 874 N N . VAL A 1 108 ? 15.854 -7.213 -11.789 1.00 94.88 108 VAL A N 1
ATOM 875 C CA . VAL A 1 108 ? 16.789 -6.235 -12.372 1.00 94.88 108 VAL A CA 1
ATOM 876 C C . VAL A 1 108 ? 17.427 -5.339 -11.297 1.00 94.88 108 VAL A C 1
ATOM 878 O O . VAL A 1 108 ? 18.635 -5.092 -11.347 1.00 94.88 108 VAL A O 1
ATOM 881 N N . PHE A 1 109 ? 16.647 -4.929 -10.286 1.00 92.56 109 PHE A N 1
ATOM 882 C CA . PHE A 1 109 ? 17.078 -4.052 -9.193 1.00 92.56 109 PHE A CA 1
ATOM 883 C C . PHE A 1 109 ? 17.859 -4.805 -8.114 1.00 92.56 109 PHE A C 1
ATOM 885 O O . PHE A 1 109 ? 18.773 -4.242 -7.512 1.00 92.56 109 PHE A O 1
ATOM 892 N N . GLU A 1 110 ? 17.543 -6.084 -7.902 1.00 90.56 110 GLU A N 1
ATOM 893 C CA . GLU A 1 110 ? 18.279 -6.970 -6.993 1.00 90.56 110 GLU A CA 1
ATOM 894 C C . GLU A 1 110 ? 19.672 -7.297 -7.548 1.00 90.56 110 GLU A C 1
ATOM 896 O O . GLU A 1 110 ? 20.682 -7.158 -6.860 1.00 90.56 110 GLU A O 1
ATOM 901 N N . LYS A 1 111 ? 19.740 -7.687 -8.827 1.00 89.44 111 LYS A N 1
ATOM 902 C CA . LYS A 1 111 ? 20.967 -8.172 -9.482 1.00 89.44 111 LYS A CA 1
ATOM 903 C C . LYS A 1 111 ? 21.874 -7.050 -9.999 1.00 89.44 111 LYS A C 1
ATOM 905 O O . LYS A 1 111 ? 22.889 -7.341 -10.628 1.00 89.44 111 LYS A O 1
ATOM 910 N N . GLY A 1 112 ? 21.507 -5.783 -9.788 1.00 78.25 112 GLY A N 1
ATOM 911 C CA . GLY A 1 112 ? 22.296 -4.621 -10.214 1.00 78.25 112 GLY A CA 1
ATOM 912 C C . GLY A 1 112 ? 22.453 -4.493 -11.733 1.00 78.25 112 GLY A C 1
ATOM 913 O O . GLY A 1 112 ? 23.438 -3.923 -12.206 1.00 78.25 112 GLY A O 1
ATOM 914 N N . ARG A 1 113 ? 21.511 -5.039 -12.509 1.00 87.12 113 ARG A N 1
ATOM 915 C CA . ARG A 1 113 ? 21.497 -4.897 -13.971 1.00 87.12 113 ARG A CA 1
ATOM 916 C C . ARG A 1 113 ? 21.081 -3.475 -14.344 1.00 87.12 113 ARG A C 1
ATOM 918 O O . ARG A 1 113 ? 20.483 -2.765 -13.541 1.00 87.12 113 ARG A O 1
ATOM 925 N N . ARG A 1 114 ? 21.399 -3.047 -15.570 1.00 91.94 114 ARG A N 1
ATOM 926 C CA . ARG A 1 114 ? 20.952 -1.745 -16.083 1.00 91.94 114 ARG A CA 1
ATOM 927 C C . ARG A 1 114 ? 19.435 -1.797 -16.321 1.00 91.94 114 ARG A C 1
ATOM 929 O O . ARG A 1 114 ? 19.039 -2.550 -17.208 1.00 91.94 114 ARG A O 1
ATOM 936 N N . PRO A 1 115 ? 18.612 -1.018 -15.593 1.00 95.69 115 PRO A N 1
ATOM 937 C CA . PRO A 1 115 ? 17.172 -1.018 -15.816 1.00 95.69 115 PRO A CA 1
ATOM 938 C C . PRO A 1 115 ? 16.834 -0.280 -17.116 1.00 95.69 115 PRO A C 1
ATOM 940 O O . PRO A 1 115 ? 17.438 0.752 -17.435 1.00 95.69 115 PRO A O 1
ATOM 943 N N . SER A 1 116 ? 15.899 -0.839 -17.872 1.00 96.50 116 SER A N 1
ATOM 944 C CA . SER A 1 116 ? 15.251 -0.231 -19.031 1.00 96.50 116 SER A CA 1
ATOM 945 C C . SER A 1 116 ? 14.250 0.846 -18.607 1.00 96.50 116 SER A C 1
ATOM 947 O O . SER A 1 116 ? 13.946 1.005 -17.424 1.00 96.50 116 SER A O 1
ATOM 949 N N . SER A 1 117 ? 13.703 1.581 -19.578 1.00 96.62 117 SER A N 1
ATOM 950 C CA . SER A 1 117 ? 12.630 2.543 -19.308 1.00 96.62 117 SER A CA 1
ATOM 951 C C . SER A 1 117 ? 11.408 1.866 -18.686 1.00 96.62 117 SER A C 1
ATOM 953 O O . SER A 1 117 ? 10.868 2.396 -17.725 1.00 96.62 117 SER A O 1
ATOM 955 N N . LEU A 1 118 ? 11.035 0.665 -19.149 1.00 96.94 118 LEU A N 1
ATOM 956 C CA . LEU A 1 118 ? 9.933 -0.103 -18.564 1.00 96.94 118 LEU A CA 1
ATOM 957 C C . LEU A 1 118 ? 10.213 -0.482 -17.102 1.00 96.94 118 LEU A C 1
ATOM 959 O O . LEU A 1 118 ? 9.333 -0.317 -16.263 1.00 96.94 118 LEU A O 1
ATOM 963 N N . ASP A 1 119 ? 11.433 -0.932 -16.784 1.00 97.50 119 ASP A N 1
ATOM 964 C CA . ASP A 1 119 ? 11.813 -1.265 -15.402 1.00 97.50 119 ASP A CA 1
ATOM 965 C C . ASP A 1 119 ? 11.665 -0.045 -14.482 1.00 97.50 119 ASP A C 1
ATOM 967 O O . ASP A 1 119 ? 11.141 -0.148 -13.371 1.00 97.50 119 ASP A O 1
ATOM 971 N N . TRP A 1 120 ? 12.094 1.132 -14.951 1.00 96.94 120 TRP A N 1
ATOM 972 C CA . TRP A 1 120 ? 11.931 2.385 -14.216 1.00 96.94 120 TRP A CA 1
ATOM 973 C C . TRP A 1 120 ? 10.469 2.812 -14.087 1.00 96.94 120 TRP A C 1
ATOM 975 O O . TRP A 1 120 ? 10.079 3.255 -13.008 1.00 96.94 120 TRP A O 1
ATOM 985 N N . SER A 1 121 ? 9.659 2.652 -15.135 1.00 96.06 121 SER A N 1
ATOM 986 C CA . SER A 1 121 ? 8.221 2.939 -15.105 1.00 96.06 121 SER A CA 1
ATOM 987 C C . SER A 1 121 ? 7.488 2.041 -14.108 1.00 96.06 121 SER A C 1
ATOM 989 O O . SER A 1 121 ? 6.732 2.544 -13.279 1.00 96.06 121 SER A O 1
ATOM 991 N N . MET A 1 122 ? 7.766 0.735 -14.117 1.00 96.44 122 MET A N 1
ATOM 992 C CA . MET A 1 122 ? 7.183 -0.221 -13.171 1.00 96.44 122 MET A CA 1
ATOM 993 C C . MET A 1 122 ? 7.628 0.058 -11.736 1.00 96.44 122 MET A C 1
ATOM 995 O O . MET A 1 122 ? 6.809 0.027 -10.821 1.00 96.44 122 MET A O 1
ATOM 999 N N . PHE A 1 123 ? 8.905 0.388 -11.522 1.00 95.88 123 PHE A N 1
ATOM 1000 C CA . PHE A 1 123 ? 9.413 0.760 -10.199 1.00 95.88 123 PHE A CA 1
ATOM 1001 C C . PHE A 1 123 ? 8.774 2.052 -9.676 1.00 95.88 123 PHE A C 1
ATOM 1003 O O . PHE A 1 123 ? 8.395 2.124 -8.507 1.00 95.88 123 PHE A O 1
ATOM 1010 N N . ALA A 1 124 ? 8.624 3.061 -10.537 1.00 94.44 124 ALA A N 1
ATOM 1011 C CA . ALA A 1 124 ? 7.960 4.310 -10.190 1.00 94.44 124 ALA A CA 1
ATOM 1012 C C . ALA A 1 124 ? 6.485 4.075 -9.839 1.00 94.44 124 ALA A C 1
ATOM 1014 O O . ALA A 1 124 ? 6.049 4.491 -8.769 1.00 94.44 124 ALA A O 1
ATOM 1015 N N . SER A 1 125 ? 5.742 3.348 -10.679 1.00 94.44 125 SER A N 1
ATOM 1016 C CA . SER A 1 125 ? 4.338 3.002 -10.418 1.00 94.44 125 SER A CA 1
ATOM 1017 C C . SER A 1 125 ? 4.180 2.191 -9.127 1.00 94.44 125 SER A C 1
ATOM 1019 O O . SER A 1 125 ? 3.291 2.479 -8.332 1.00 94.44 125 SER A O 1
ATOM 1021 N N . LEU A 1 126 ? 5.091 1.253 -8.841 1.00 95.44 126 LEU A N 1
ATOM 1022 C CA . LEU A 1 126 ? 5.101 0.508 -7.580 1.00 95.44 126 LEU A CA 1
ATOM 1023 C C . LEU A 1 126 ? 5.311 1.427 -6.367 1.00 95.44 126 LEU A C 1
ATOM 1025 O O . LEU A 1 126 ? 4.640 1.263 -5.349 1.00 95.44 126 LEU A O 1
ATOM 1029 N N . TYR A 1 127 ? 6.221 2.401 -6.457 1.00 94.25 127 TYR A N 1
ATOM 1030 C CA . TYR A 1 127 ? 6.411 3.385 -5.389 1.00 94.25 127 TYR A CA 1
ATOM 1031 C C . TYR A 1 127 ? 5.143 4.209 -5.148 1.00 94.25 127 TYR A C 1
ATOM 1033 O O . TYR A 1 127 ? 4.710 4.352 -4.003 1.00 94.25 127 TYR A O 1
ATOM 1041 N N . VAL A 1 128 ? 4.527 4.704 -6.222 1.00 92.44 128 VAL A N 1
ATOM 1042 C CA . VAL A 1 128 ? 3.267 5.456 -6.172 1.00 92.44 128 VAL A CA 1
ATOM 1043 C C . VAL A 1 128 ? 2.157 4.631 -5.533 1.00 92.44 128 VAL A C 1
ATOM 1045 O O . VAL A 1 128 ? 1.486 5.102 -4.612 1.00 92.44 128 VAL A O 1
ATOM 1048 N N . PHE A 1 129 ? 2.024 3.380 -5.959 1.00 94.19 129 PHE A N 1
ATOM 1049 C CA . PHE A 1 129 ? 1.083 2.424 -5.401 1.00 94.19 129 PHE A CA 1
ATOM 1050 C C . PHE A 1 129 ? 1.280 2.259 -3.897 1.00 94.19 129 PHE A C 1
ATOM 1052 O O . PHE A 1 129 ? 0.358 2.518 -3.125 1.00 94.19 129 PHE A O 1
ATOM 1059 N N . SER A 1 130 ? 2.502 1.949 -3.451 1.00 93.94 130 SER A N 1
ATOM 1060 C CA . SER A 1 130 ? 2.829 1.835 -2.025 1.00 93.94 130 SER A CA 1
ATOM 1061 C C . SER A 1 130 ? 2.491 3.077 -1.217 1.00 93.94 130 SER A C 1
ATOM 1063 O O . SER A 1 130 ? 2.045 2.954 -0.078 1.00 93.94 130 SER A O 1
ATOM 1065 N N . CYS A 1 131 ? 2.736 4.268 -1.764 1.00 92.00 131 CYS A N 1
ATOM 1066 C CA . CYS A 1 131 ? 2.430 5.519 -1.078 1.00 92.00 131 CYS A CA 1
ATOM 1067 C C . CYS A 1 131 ? 0.930 5.705 -0.831 1.00 92.00 131 CYS A C 1
ATOM 1069 O O . CYS A 1 131 ? 0.572 6.333 0.162 1.00 92.00 131 CYS A O 1
ATOM 1071 N N . ASN A 1 132 ? 0.077 5.149 -1.693 1.00 90.69 132 ASN A N 1
ATOM 1072 C CA . ASN A 1 132 ? -1.376 5.277 -1.601 1.00 90.69 132 ASN A CA 1
ATOM 1073 C C . ASN A 1 132 ? -2.042 4.177 -0.766 1.00 90.69 132 ASN A C 1
ATOM 1075 O O . ASN A 1 132 ? -3.029 4.446 -0.076 1.00 90.69 132 ASN A O 1
ATOM 1079 N N . VAL A 1 133 ? -1.528 2.946 -0.844 1.00 93.00 133 VAL A N 1
ATOM 1080 C CA . VAL A 1 133 ? -2.154 1.766 -0.221 1.00 93.00 133 VAL A CA 1
ATOM 1081 C C . VAL A 1 133 ? -1.673 1.491 1.203 1.00 93.00 133 VAL A C 1
ATOM 1083 O O . VAL A 1 133 ? -2.371 0.824 1.965 1.00 93.00 133 VAL A O 1
ATOM 1086 N N . LEU A 1 134 ? -0.491 1.989 1.584 1.00 94.44 134 LEU A N 1
ATOM 1087 C CA . LEU A 1 134 ? 0.038 1.824 2.938 1.00 94.44 134 LEU A CA 1
ATOM 1088 C C . LEU A 1 134 ? -0.419 2.965 3.863 1.00 94.44 134 LEU A C 1
ATOM 1090 O O . LEU A 1 134 ? -0.381 4.126 3.454 1.00 94.44 134 LEU A O 1
ATOM 1094 N N . PRO A 1 135 ? -0.735 2.668 5.140 1.00 93.06 135 PRO A N 1
ATOM 1095 C CA . PRO A 1 135 ? -0.937 3.676 6.178 1.00 93.06 135 PRO A CA 1
ATOM 1096 C C . PRO A 1 135 ? 0.142 4.765 6.193 1.00 93.06 135 PRO A C 1
ATOM 1098 O O . PRO A 1 135 ? 1.347 4.485 6.105 1.00 93.06 135 PRO A O 1
ATOM 1101 N N . GLN A 1 136 ? -0.270 6.017 6.400 1.00 89.12 136 GLN A N 1
ATOM 1102 C CA . GLN A 1 136 ? 0.637 7.172 6.398 1.00 89.12 136 GLN A CA 1
ATOM 1103 C C . GLN A 1 136 ? 1.682 7.128 7.515 1.00 89.12 136 GLN A C 1
ATOM 1105 O O . GLN A 1 136 ? 2.677 7.835 7.461 1.00 89.12 136 GLN A O 1
ATOM 1110 N N . SER A 1 137 ? 1.527 6.296 8.535 1.00 89.31 137 SER A N 1
ATOM 1111 C CA . SER A 1 137 ? 2.531 6.138 9.593 1.00 89.31 137 SER A CA 1
ATOM 1112 C C . SER A 1 137 ? 3.572 5.044 9.289 1.00 89.31 137 SER A C 1
ATOM 1114 O O . SER A 1 137 ? 4.566 4.924 10.007 1.00 89.31 137 SER A O 1
ATOM 1116 N N . ILE A 1 138 ? 3.404 4.266 8.210 1.00 91.81 138 ILE A N 1
ATOM 1117 C CA . ILE A 1 138 ? 4.353 3.221 7.781 1.00 91.81 138 ILE A CA 1
ATOM 1118 C C . ILE A 1 138 ? 5.437 3.803 6.883 1.00 91.81 138 ILE A C 1
ATOM 1120 O O . ILE A 1 138 ? 5.148 4.481 5.908 1.00 91.81 138 ILE A O 1
ATOM 1124 N N . LYS A 1 139 ? 6.702 3.479 7.145 1.00 91.75 139 LYS A N 1
ATOM 1125 C CA . LYS A 1 139 ? 7.818 3.890 6.286 1.00 91.75 139 LYS A CA 1
ATOM 1126 C C . LYS A 1 139 ? 7.824 3.097 4.971 1.00 91.75 139 LYS A C 1
ATOM 1128 O O . LYS A 1 139 ? 8.214 1.927 4.947 1.00 91.75 139 LYS A O 1
ATOM 1133 N N . VAL A 1 140 ? 7.400 3.745 3.886 1.00 92.00 140 VAL A N 1
ATOM 1134 C CA . VAL A 1 140 ? 7.233 3.140 2.551 1.00 92.00 140 VAL A CA 1
ATOM 1135 C C . VAL A 1 140 ? 8.537 2.528 2.036 1.00 92.00 140 VAL A C 1
ATOM 1137 O O . VAL A 1 140 ? 8.526 1.409 1.531 1.00 92.00 140 VAL A O 1
ATOM 1140 N N . GLU A 1 141 ? 9.673 3.198 2.239 1.00 91.38 141 GLU A N 1
ATOM 1141 C CA . GLU A 1 141 ? 10.984 2.735 1.771 1.00 91.38 141 GLU A CA 1
ATOM 1142 C C . GLU A 1 141 ? 11.368 1.380 2.369 1.00 91.38 141 GLU A C 1
ATOM 1144 O O . GLU A 1 141 ? 11.937 0.542 1.676 1.00 91.38 141 GLU A O 1
ATOM 1149 N N . LEU A 1 142 ? 11.045 1.148 3.646 1.00 91.75 142 LEU A N 1
ATOM 1150 C CA . LEU A 1 142 ? 11.319 -0.130 4.307 1.00 91.75 142 LEU A CA 1
ATOM 1151 C C . LEU A 1 142 ? 10.416 -1.243 3.773 1.00 91.75 142 LEU A C 1
ATOM 1153 O O . LEU A 1 142 ? 10.886 -2.356 3.534 1.00 91.75 142 LEU A O 1
ATOM 1157 N N . SER A 1 143 ? 9.130 -0.938 3.585 1.00 93.31 143 SER A N 1
ATOM 1158 C CA . SER A 1 143 ? 8.157 -1.890 3.043 1.00 93.31 143 SER A CA 1
ATOM 1159 C C . SER A 1 143 ? 8.558 -2.338 1.634 1.00 93.31 143 SER A C 1
ATOM 1161 O O . SER A 1 143 ? 8.654 -3.536 1.362 1.00 93.31 143 SER A O 1
ATOM 1163 N N . LEU A 1 144 ? 8.898 -1.379 0.771 1.00 94.56 144 LEU A N 1
ATOM 1164 C CA . LEU A 1 144 ? 9.323 -1.638 -0.601 1.00 94.56 144 LEU A CA 1
ATOM 1165 C C . LEU A 1 144 ? 10.673 -2.337 -0.688 1.00 94.56 144 LEU A C 1
ATOM 1167 O O . LEU A 1 144 ? 10.808 -3.284 -1.455 1.00 94.56 144 LEU A O 1
ATOM 1171 N N . ALA A 1 145 ? 11.659 -1.930 0.112 1.00 94.56 145 ALA A N 1
ATOM 1172 C CA . ALA A 1 145 ? 12.955 -2.604 0.150 1.00 94.56 145 ALA A CA 1
ATOM 1173 C C . ALA A 1 145 ? 12.800 -4.096 0.492 1.00 94.56 145 ALA A C 1
ATOM 1175 O O . ALA A 1 145 ? 13.405 -4.947 -0.160 1.00 94.56 145 ALA A O 1
ATOM 1176 N N . LYS A 1 146 ? 11.920 -4.428 1.449 1.00 93.75 146 LYS A N 1
ATOM 1177 C CA . LYS A 1 146 ? 11.591 -5.817 1.795 1.00 93.75 146 LYS A CA 1
ATOM 1178 C C . LYS A 1 146 ? 10.893 -6.553 0.649 1.00 93.75 146 LYS A C 1
ATOM 1180 O O . LYS A 1 146 ? 11.263 -7.691 0.371 1.00 93.75 146 LYS A O 1
ATOM 1185 N N . PHE A 1 147 ? 9.911 -5.928 -0.002 1.00 93.69 147 PHE A N 1
ATOM 1186 C CA . PHE A 1 147 ? 9.195 -6.521 -1.139 1.00 93.69 147 PHE A CA 1
ATOM 1187 C C . PHE A 1 147 ? 10.134 -6.809 -2.321 1.00 93.69 147 PHE A C 1
ATOM 1189 O O . PHE A 1 147 ? 10.154 -7.920 -2.843 1.00 93.69 147 PHE A O 1
ATOM 1196 N N . LEU A 1 148 ? 10.983 -5.840 -2.663 1.00 94.38 148 LEU A N 1
ATOM 1197 C CA . LEU A 1 148 ? 11.959 -5.909 -3.752 1.00 94.38 148 LEU A CA 1
ATOM 1198 C C . LEU A 1 148 ? 13.225 -6.706 -3.403 1.00 94.38 148 LEU A C 1
ATOM 1200 O O . LEU A 1 148 ? 14.072 -6.902 -4.269 1.00 94.38 148 LEU A O 1
ATOM 1204 N N . ARG A 1 149 ? 13.377 -7.143 -2.144 1.00 94.06 149 ARG A N 1
ATOM 1205 C CA . ARG A 1 149 ? 14.555 -7.865 -1.626 1.00 94.06 149 ARG A CA 1
ATOM 1206 C C . ARG A 1 149 ? 15.873 -7.104 -1.817 1.00 94.06 149 ARG A C 1
ATOM 1208 O O . ARG A 1 149 ? 16.917 -7.689 -2.089 1.00 94.06 149 ARG A O 1
ATOM 1215 N N . ILE A 1 150 ? 15.835 -5.789 -1.622 1.00 94.62 150 ILE A N 1
ATOM 1216 C CA . ILE A 1 150 ? 17.004 -4.900 -1.670 1.00 94.62 150 ILE A CA 1
ATOM 1217 C C . ILE A 1 150 ? 17.192 -4.175 -0.335 1.00 94.62 150 ILE A C 1
ATOM 1219 O O . ILE A 1 150 ? 16.313 -4.176 0.524 1.00 94.62 150 ILE A O 1
ATOM 1223 N N . SER A 1 151 ? 18.343 -3.529 -0.138 1.00 93.88 151 SER A N 1
ATOM 1224 C CA . SER A 1 151 ? 18.551 -2.674 1.035 1.00 93.88 151 SER A CA 1
ATOM 1225 C C . SER A 1 151 ? 17.754 -1.367 0.930 1.00 93.88 151 SER A C 1
ATOM 1227 O O . SER A 1 151 ? 17.533 -0.844 -0.166 1.00 93.88 151 SER A O 1
ATOM 1229 N N . GLU A 1 152 ? 17.381 -0.784 2.076 1.00 93.19 152 GLU A N 1
ATOM 1230 C CA . GLU A 1 152 ? 16.741 0.544 2.126 1.00 93.19 152 GLU A CA 1
ATOM 1231 C C . GLU A 1 152 ? 17.620 1.616 1.452 1.00 93.19 152 GLU A C 1
ATOM 1233 O O . GLU A 1 152 ? 17.127 2.527 0.788 1.00 93.19 152 GLU A O 1
ATOM 1238 N N . GLU A 1 153 ? 18.944 1.499 1.588 1.00 93.00 153 GLU A N 1
ATOM 1239 C CA . GLU A 1 153 ? 19.887 2.412 0.949 1.00 93.00 153 GLU A CA 1
ATOM 1240 C C . GLU A 1 153 ? 19.843 2.302 -0.580 1.00 93.00 153 GLU A C 1
ATOM 1242 O O . GLU A 1 153 ? 19.789 3.324 -1.269 1.00 93.00 153 GLU A O 1
ATOM 1247 N N . ASN A 1 154 ? 19.808 1.080 -1.121 1.00 93.12 154 ASN A N 1
ATOM 1248 C CA . ASN A 1 154 ? 19.668 0.867 -2.559 1.00 93.12 154 ASN A CA 1
ATOM 1249 C C . ASN A 1 154 ? 18.325 1.388 -3.066 1.00 93.12 154 ASN A C 1
ATOM 1251 O O . ASN A 1 154 ? 18.305 2.083 -4.079 1.00 93.12 154 ASN A O 1
ATOM 1255 N N . PHE A 1 155 ? 17.235 1.156 -2.329 1.00 94.19 155 PHE A N 1
ATOM 1256 C CA . PHE A 1 155 ? 15.928 1.723 -2.662 1.00 94.19 155 PHE A CA 1
ATOM 1257 C C . PHE A 1 155 ? 15.994 3.254 -2.787 1.00 94.19 155 PHE A C 1
ATOM 1259 O O . PHE A 1 155 ? 15.620 3.816 -3.817 1.00 94.19 155 PHE A O 1
ATOM 1266 N N . LYS A 1 156 ? 16.572 3.944 -1.793 1.00 92.19 156 LYS A N 1
ATOM 1267 C CA . LYS A 1 156 ? 16.765 5.407 -1.837 1.00 92.19 156 LYS A CA 1
ATOM 1268 C C . LYS A 1 156 ? 17.641 5.856 -3.005 1.00 92.19 156 LYS A C 1
ATOM 1270 O O . LYS A 1 156 ? 17.390 6.913 -3.585 1.00 92.19 156 LYS A O 1
ATOM 1275 N N . ARG A 1 157 ? 18.681 5.090 -3.349 1.00 92.81 157 ARG A N 1
ATOM 1276 C CA . ARG A 1 157 ? 19.532 5.366 -4.518 1.00 92.81 157 ARG A CA 1
ATOM 1277 C C . ARG A 1 157 ? 18.748 5.215 -5.821 1.00 92.81 157 ARG A C 1
ATOM 1279 O O . ARG A 1 157 ? 18.917 6.054 -6.698 1.00 92.81 157 ARG A O 1
ATOM 1286 N N . PHE A 1 158 ? 17.897 4.198 -5.948 1.00 93.88 158 PHE A N 1
ATOM 1287 C CA . PHE A 1 158 ? 17.056 3.996 -7.129 1.00 93.88 158 PHE A CA 1
ATOM 1288 C C . PHE A 1 158 ? 15.996 5.083 -7.272 1.00 93.88 158 PHE A C 1
ATOM 1290 O O . PHE A 1 158 ? 15.888 5.648 -8.352 1.00 93.88 158 PHE A O 1
ATOM 1297 N N . MET A 1 159 ? 15.338 5.487 -6.183 1.00 91.75 159 MET A N 1
ATOM 1298 C CA . MET A 1 159 ? 14.400 6.618 -6.187 1.00 91.75 159 MET A CA 1
ATOM 1299 C C . MET A 1 159 ? 15.011 7.911 -6.745 1.00 91.75 159 MET A C 1
ATOM 1301 O O . MET A 1 159 ? 14.339 8.662 -7.440 1.00 91.75 159 MET A O 1
ATOM 1305 N N . LYS A 1 160 ? 16.296 8.173 -6.474 1.00 91.38 160 LYS A N 1
ATOM 1306 C CA . LYS A 1 160 ? 17.018 9.342 -7.013 1.00 91.38 160 LYS A CA 1
ATOM 1307 C C . LYS A 1 160 ? 17.439 9.193 -8.478 1.00 91.38 160 LYS A C 1
ATOM 1309 O O . LYS A 1 160 ? 17.831 10.180 -9.088 1.00 91.38 160 LYS A O 1
ATOM 1314 N N . LYS A 1 161 ? 17.444 7.966 -9.003 1.00 93.81 161 LYS A N 1
ATOM 1315 C CA . LYS A 1 161 ? 17.886 7.625 -10.361 1.00 93.81 161 LYS A CA 1
ATOM 1316 C C . LYS A 1 161 ? 16.734 7.447 -11.344 1.00 93.81 161 LYS A C 1
ATOM 1318 O O . LYS A 1 161 ? 17.019 7.303 -12.529 1.00 93.81 161 LYS A O 1
ATOM 1323 N N . ILE A 1 162 ? 15.483 7.434 -10.872 1.00 92.81 162 ILE A N 1
ATOM 1324 C CA . ILE A 1 162 ? 14.327 7.345 -11.764 1.00 92.81 162 ILE A CA 1
ATOM 1325 C C . ILE A 1 162 ? 14.386 8.537 -12.733 1.00 92.81 162 ILE A C 1
ATOM 1327 O O . ILE A 1 162 ? 14.524 9.674 -12.268 1.00 92.81 162 ILE A O 1
ATOM 1331 N N . PRO A 1 163 ? 14.316 8.302 -14.053 1.00 93.50 163 PRO A N 1
ATOM 1332 C CA . PRO A 1 163 ? 14.333 9.387 -15.023 1.00 93.50 163 PRO A CA 1
ATOM 1333 C C . PRO A 1 163 ? 13.139 10.340 -14.837 1.00 93.50 163 PRO A C 1
ATOM 1335 O O . PRO A 1 163 ? 12.010 9.897 -14.610 1.00 93.50 163 PRO A O 1
ATOM 1338 N N . GLN A 1 164 ? 13.383 11.652 -14.921 1.00 89.31 164 GLN A N 1
ATOM 1339 C CA . GLN A 1 164 ? 12.368 12.690 -14.657 1.00 89.31 164 GLN A CA 1
ATOM 1340 C C . GLN A 1 164 ? 11.258 12.727 -15.714 1.00 89.31 164 GLN A C 1
ATOM 1342 O O . GLN A 1 164 ? 10.146 13.186 -15.450 1.00 89.31 164 GLN A O 1
ATOM 1347 N N . GLU A 1 165 ? 11.560 12.247 -16.916 1.00 90.00 165 GLU A N 1
ATOM 1348 C CA . GLU A 1 165 ? 10.602 12.047 -17.994 1.00 90.00 165 GLU A CA 1
ATOM 1349 C C . GLU A 1 165 ? 9.611 10.916 -17.696 1.00 90.00 165 GLU A C 1
ATOM 1351 O O . GLU A 1 165 ? 8.528 10.913 -18.270 1.00 90.00 165 GLU A O 1
ATOM 1356 N N . LEU A 1 166 ? 9.940 9.991 -16.783 1.00 90.94 166 LEU A N 1
ATOM 1357 C CA . LEU A 1 166 ? 9.072 8.877 -16.382 1.00 90.94 166 LEU A CA 1
ATOM 1358 C C . LEU A 1 166 ? 8.350 9.125 -15.058 1.00 90.94 166 LEU A C 1
ATOM 1360 O O . LEU A 1 166 ? 7.232 8.649 -14.877 1.00 90.94 166 LEU A O 1
ATOM 1364 N N . PHE A 1 167 ? 8.982 9.840 -14.129 1.00 91.12 167 PHE A N 1
ATOM 1365 C CA . PHE A 1 167 ? 8.449 10.057 -12.789 1.00 91.12 167 PHE A CA 1
ATOM 1366 C C . PHE A 1 167 ? 8.751 11.460 -12.282 1.00 91.12 167 PHE A C 1
ATOM 1368 O O . PHE A 1 167 ? 9.892 11.930 -12.316 1.00 91.12 167 PHE A O 1
ATOM 1375 N N . ARG A 1 168 ? 7.730 12.101 -11.722 1.00 87.19 168 ARG A N 1
ATOM 1376 C CA . ARG A 1 168 ? 7.839 13.395 -11.058 1.00 87.19 168 ARG A CA 1
ATOM 1377 C C . ARG A 1 168 ? 7.415 13.238 -9.615 1.00 87.19 168 ARG A C 1
ATOM 1379 O O . ARG A 1 168 ? 6.272 12.926 -9.320 1.00 87.19 168 ARG A O 1
ATOM 1386 N N . LYS A 1 169 ? 8.338 13.479 -8.691 1.00 79.69 169 LYS A N 1
ATOM 1387 C CA . LYS A 1 169 ? 7.995 13.488 -7.272 1.00 79.69 169 LYS A CA 1
ATOM 1388 C C . LYS A 1 169 ? 7.101 14.701 -6.983 1.00 79.69 169 LYS A C 1
ATOM 1390 O O . LYS A 1 169 ? 7.535 15.827 -7.221 1.00 79.69 169 LYS A O 1
ATOM 1395 N N . SER A 1 170 ? 5.891 14.475 -6.478 1.00 69.31 170 SER A N 1
ATOM 1396 C CA . SER A 1 170 ? 4.978 15.546 -6.071 1.00 69.31 170 SER A CA 1
ATOM 1397 C C . SER A 1 170 ? 5.469 16.191 -4.765 1.00 69.31 170 SER A C 1
ATOM 1399 O O . SER A 1 170 ? 6.179 15.566 -3.971 1.00 69.31 170 SER A O 1
ATOM 1401 N N . GLY A 1 171 ? 5.207 17.491 -4.597 1.00 56.72 171 GLY A N 1
ATOM 1402 C CA . GLY A 1 171 ? 5.891 18.336 -3.615 1.00 56.72 171 GLY A CA 1
ATOM 1403 C C . GLY A 1 171 ? 5.048 18.736 -2.402 1.00 56.72 171 GLY A C 1
ATOM 1404 O O . GLY A 1 171 ? 4.180 19.586 -2.514 1.00 56.72 171 GLY A O 1
ATOM 1405 N N . HIS A 1 172 ? 5.389 18.181 -1.241 1.00 47.78 172 HIS A N 1
ATOM 1406 C CA . HIS A 1 172 ? 5.747 18.839 0.027 1.00 47.78 172 HIS A CA 1
ATOM 1407 C C . HIS A 1 172 ? 6.626 17.825 0.796 1.00 47.78 172 HIS A C 1
ATOM 1409 O O . HIS A 1 172 ? 6.650 16.647 0.448 1.00 47.78 172 HIS A O 1
ATOM 1415 N N . ILE A 1 173 ? 7.389 18.236 1.818 1.00 44.62 173 ILE A N 1
ATOM 1416 C CA . ILE A 1 173 ? 8.190 17.291 2.636 1.00 44.62 173 ILE A CA 1
ATOM 1417 C C . ILE A 1 173 ? 7.304 16.212 3.295 1.00 44.62 173 ILE A C 1
ATOM 1419 O O . ILE A 1 173 ? 7.774 15.098 3.531 1.00 44.62 173 ILE A O 1
ATOM 1423 N N . ASP A 1 174 ? 6.025 16.533 3.508 1.00 41.75 174 ASP A N 1
ATOM 1424 C CA . ASP A 1 174 ? 5.066 15.717 4.251 1.00 41.75 174 ASP A CA 1
ATOM 1425 C C . ASP A 1 174 ? 4.142 14.859 3.364 1.00 41.75 174 ASP A C 1
ATOM 1427 O O . ASP A 1 174 ? 3.483 13.952 3.875 1.00 41.75 174 ASP A O 1
ATOM 1431 N N . SER A 1 175 ? 4.111 15.076 2.040 1.00 63.53 175 SER A N 1
ATOM 1432 C CA . SER A 1 175 ? 3.362 14.223 1.108 1.00 63.53 175 SER A CA 1
ATOM 1433 C C . SER A 1 175 ? 4.266 13.142 0.508 1.00 63.53 175 SER A C 1
ATOM 1435 O O . SER A 1 175 ? 5.384 13.382 0.046 1.00 63.53 175 SER A O 1
ATOM 1437 N N . ARG A 1 176 ? 3.798 11.892 0.559 1.00 78.62 176 ARG A N 1
ATOM 1438 C CA . ARG A 1 176 ? 4.479 10.744 -0.056 1.00 78.62 176 ARG A CA 1
ATOM 1439 C C . ARG A 1 176 ? 3.932 10.525 -1.457 1.00 78.62 176 ARG A C 1
ATOM 1441 O O . ARG A 1 176 ? 2.734 10.671 -1.662 1.00 78.62 176 ARG A O 1
ATOM 1448 N N . GLY A 1 177 ? 4.789 10.083 -2.372 1.00 81.44 177 GLY A N 1
ATOM 1449 C CA . GLY A 1 177 ? 4.385 9.686 -3.719 1.00 81.44 177 GLY A CA 1
ATOM 1450 C C . GLY A 1 177 ? 4.972 10.582 -4.803 1.00 81.44 177 GLY A C 1
ATOM 1451 O O . GLY A 1 177 ? 6.114 11.040 -4.703 1.00 81.44 177 GLY A O 1
ATOM 1452 N N . GLY A 1 178 ? 4.207 10.749 -5.871 1.00 85.94 178 GLY A N 1
ATOM 1453 C CA . GLY A 1 178 ? 4.596 11.416 -7.106 1.00 85.94 178 GLY A CA 1
ATOM 1454 C C . GLY A 1 178 ? 3.844 10.823 -8.282 1.00 85.94 178 GLY A C 1
ATOM 1455 O O . GLY A 1 178 ? 3.183 9.808 -8.124 1.00 85.94 178 GLY A O 1
ATOM 1456 N N . ASP A 1 179 ? 3.965 11.441 -9.441 1.00 86.69 179 ASP A N 1
ATOM 1457 C CA . ASP A 1 179 ? 3.212 11.129 -10.647 1.00 86.6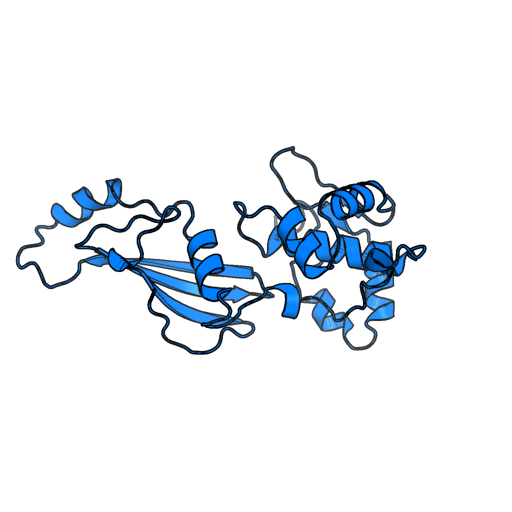9 179 ASP A CA 1
ATOM 1458 C C . ASP A 1 179 ? 4.089 10.358 -11.635 1.00 86.69 179 ASP A C 1
ATOM 1460 O O . ASP A 1 179 ? 5.261 10.696 -11.843 1.00 86.69 179 ASP A O 1
ATOM 1464 N N . ILE A 1 180 ? 3.528 9.322 -12.260 1.00 90.44 180 ILE A N 1
ATOM 1465 C CA . ILE A 1 180 ? 4.150 8.712 -13.440 1.00 90.44 180 ILE A CA 1
ATOM 1466 C C . ILE A 1 180 ? 3.720 9.496 -14.680 1.00 90.44 180 ILE A C 1
ATOM 1468 O O . ILE A 1 180 ? 2.597 9.990 -14.759 1.00 90.44 180 ILE A O 1
ATOM 1472 N N . SER A 1 181 ? 4.613 9.644 -15.651 1.00 91.12 181 SER A N 1
ATOM 1473 C CA . SER A 1 181 ? 4.283 10.336 -16.896 1.00 91.12 181 SER A CA 1
ATOM 1474 C C . SER A 1 181 ? 3.408 9.482 -17.814 1.00 91.12 181 SER A C 1
ATOM 1476 O O . SER A 1 181 ? 3.336 8.261 -17.673 1.00 91.12 181 SER A O 1
ATOM 1478 N N . LEU A 1 182 ? 2.802 10.120 -18.819 1.00 90.50 182 LEU A N 1
ATOM 1479 C CA . LEU A 1 182 ? 2.090 9.417 -19.888 1.00 90.50 182 LEU A CA 1
ATOM 1480 C C . LEU A 1 182 ? 3.008 8.437 -20.643 1.00 90.50 182 LEU A C 1
ATOM 1482 O O . LEU A 1 182 ? 2.570 7.358 -21.029 1.00 90.50 182 LEU A O 1
ATOM 1486 N N . ASP A 1 183 ? 4.290 8.772 -20.812 1.00 91.88 183 ASP A N 1
ATOM 1487 C CA . ASP A 1 183 ? 5.262 7.871 -21.440 1.00 91.88 183 ASP A CA 1
ATOM 1488 C C . ASP A 1 183 ? 5.476 6.613 -20.594 1.00 91.88 183 ASP A C 1
ATOM 1490 O O . ASP A 1 183 ? 5.468 5.498 -21.118 1.00 91.88 183 ASP A O 1
ATOM 1494 N N . ALA A 1 184 ? 5.610 6.776 -19.273 1.00 93.75 184 ALA A N 1
ATOM 1495 C CA . ALA A 1 184 ? 5.693 5.648 -18.355 1.00 93.75 184 ALA A CA 1
ATOM 1496 C C . ALA A 1 184 ? 4.411 4.808 -18.381 1.00 93.75 184 ALA A C 1
ATOM 1498 O O . ALA A 1 184 ? 4.484 3.583 -18.434 1.00 93.75 184 ALA A O 1
ATOM 1499 N N . GLU A 1 185 ? 3.248 5.456 -18.398 1.00 93.06 185 GLU A N 1
ATOM 1500 C CA . GLU A 1 185 ? 1.952 4.791 -18.492 1.00 93.06 185 GLU A CA 1
ATOM 1501 C C . GLU A 1 185 ? 1.832 3.952 -19.773 1.00 93.06 185 GLU A C 1
ATOM 1503 O O . GLU A 1 185 ? 1.451 2.784 -19.715 1.00 93.06 185 GLU A O 1
ATOM 1508 N N . ASN A 1 186 ? 2.212 4.514 -20.922 1.00 93.56 186 ASN A N 1
ATOM 1509 C CA . ASN A 1 186 ? 2.168 3.833 -22.214 1.00 93.56 186 ASN A CA 1
ATOM 1510 C C . ASN A 1 186 ? 3.102 2.620 -22.258 1.00 93.56 186 ASN A C 1
ATOM 1512 O O . ASN A 1 186 ? 2.705 1.568 -22.758 1.00 93.56 186 ASN A O 1
ATOM 1516 N N . LEU A 1 187 ? 4.313 2.738 -21.701 1.00 95.50 187 LEU A N 1
ATOM 1517 C CA . LEU A 1 187 ? 5.249 1.614 -21.590 1.00 95.50 187 LEU A CA 1
ATOM 1518 C C . LEU A 1 187 ? 4.663 0.476 -20.749 1.00 95.50 187 LEU A C 1
ATOM 1520 O O . LEU A 1 187 ? 4.738 -0.686 -21.151 1.00 95.50 187 LEU A O 1
ATOM 1524 N N . ILE A 1 188 ? 4.057 0.806 -19.605 1.00 95.12 188 ILE A N 1
ATOM 1525 C CA . ILE A 1 188 ? 3.422 -0.184 -18.728 1.00 95.12 188 ILE A CA 1
ATOM 1526 C C . ILE A 1 188 ? 2.245 -0.841 -19.446 1.00 95.12 188 ILE A C 1
ATOM 1528 O O . ILE A 1 188 ? 2.164 -2.066 -19.490 1.00 95.12 188 ILE A O 1
ATOM 1532 N N . LYS A 1 189 ? 1.362 -0.057 -20.070 1.00 93.75 189 LYS A N 1
ATOM 1533 C CA . LYS A 1 189 ? 0.225 -0.601 -20.818 1.00 93.75 189 LYS A CA 1
ATOM 1534 C C . LYS A 1 189 ? 0.682 -1.537 -21.929 1.00 93.75 189 LYS A C 1
ATOM 1536 O O . LYS A 1 189 ? 0.191 -2.659 -22.029 1.00 93.75 189 LYS A O 1
ATOM 1541 N N . GLN A 1 190 ? 1.661 -1.117 -22.726 1.00 94.94 190 GLN A N 1
ATOM 1542 C CA . GLN A 1 190 ? 2.214 -1.943 -23.795 1.00 94.94 190 GLN A CA 1
ATOM 1543 C C . GLN A 1 190 ? 2.748 -3.280 -23.266 1.00 94.94 190 GLN A C 1
ATOM 1545 O O . GLN A 1 190 ? 2.540 -4.306 -23.909 1.00 94.94 190 GLN A O 1
ATOM 1550 N N . TYR A 1 191 ? 3.400 -3.277 -22.101 1.00 94.94 191 TYR A N 1
ATOM 1551 C CA . TYR A 1 191 ? 3.856 -4.498 -21.441 1.00 94.94 191 TYR A CA 1
ATOM 1552 C C . TYR A 1 191 ? 2.697 -5.398 -20.986 1.00 94.94 191 TYR A C 1
ATOM 1554 O O . TYR A 1 191 ? 2.760 -6.607 -21.188 1.00 94.94 191 TYR A O 1
ATOM 1562 N N . LEU A 1 192 ? 1.646 -4.818 -20.400 1.00 93.38 192 LEU A N 1
ATOM 1563 C CA . LEU A 1 192 ? 0.510 -5.570 -19.856 1.00 93.38 192 LEU A CA 1
ATOM 1564 C C . LEU A 1 192 ? -0.396 -6.188 -20.930 1.00 93.38 192 LEU A C 1
ATOM 1566 O O . LEU A 1 192 ? -1.080 -7.166 -20.650 1.00 93.38 192 LEU A O 1
ATOM 1570 N N . GLY A 1 193 ? -0.414 -5.647 -22.151 1.00 92.00 193 GLY A N 1
ATOM 1571 C CA . GLY A 1 193 ? -1.209 -6.202 -23.250 1.00 92.00 193 GLY A CA 1
ATOM 1572 C C . GLY A 1 193 ? -2.703 -6.284 -22.913 1.00 92.00 193 GLY A C 1
ATOM 1573 O O . GLY A 1 193 ? -3.367 -5.261 -22.786 1.00 92.00 193 GLY A O 1
ATOM 1574 N N . GLU A 1 194 ? -3.242 -7.494 -22.766 1.00 88.06 194 GLU A N 1
ATOM 1575 C CA . GLU A 1 194 ? -4.659 -7.716 -22.435 1.00 88.06 194 GLU A CA 1
ATOM 1576 C C . GLU A 1 194 ? -5.010 -7.315 -20.985 1.00 88.06 194 GLU A C 1
ATOM 1578 O O . GLU A 1 194 ? -6.142 -6.914 -20.708 1.00 88.06 194 GLU A O 1
ATOM 1583 N N . ASP A 1 195 ? -4.026 -7.300 -20.078 1.00 87.12 195 ASP A N 1
ATOM 1584 C CA . ASP A 1 195 ? -4.205 -6.955 -18.657 1.00 87.12 195 ASP A CA 1
ATOM 1585 C C . ASP A 1 195 ? -4.184 -5.437 -18.389 1.00 87.12 195 ASP A C 1
ATOM 1587 O O . ASP A 1 195 ? -4.223 -4.986 -17.240 1.00 87.12 195 ASP A O 1
ATOM 1591 N N . GLN A 1 196 ? -4.146 -4.612 -19.442 1.00 88.12 196 GLN A N 1
ATOM 1592 C CA . GLN A 1 196 ? -4.158 -3.148 -19.333 1.00 88.12 196 GLN A CA 1
ATOM 1593 C C . GLN A 1 196 ? -5.338 -2.620 -18.517 1.00 88.12 196 GLN A C 1
ATOM 1595 O O . GLN A 1 196 ? -5.180 -1.663 -17.761 1.00 88.12 196 GLN A O 1
ATOM 1600 N N . SER A 1 197 ? -6.503 -3.261 -18.632 1.00 84.69 197 SER A N 1
ATOM 1601 C CA . SER A 1 197 ? -7.719 -2.858 -17.919 1.00 84.69 197 SER A CA 1
ATOM 1602 C C . SER A 1 197 ? -7.538 -2.870 -16.397 1.00 84.69 197 SER A C 1
ATOM 1604 O O . SER A 1 197 ? -7.998 -1.955 -15.718 1.00 84.69 197 SER A O 1
ATOM 1606 N N . ALA A 1 198 ? -6.804 -3.842 -15.847 1.00 81.19 198 ALA A N 1
ATOM 1607 C CA . ALA A 1 198 ? -6.510 -3.903 -14.416 1.00 81.19 198 ALA A CA 1
ATOM 1608 C C . ALA A 1 198 ? -5.641 -2.721 -13.964 1.00 81.19 198 ALA A C 1
ATOM 1610 O O . ALA A 1 198 ? -5.815 -2.200 -12.863 1.00 81.19 198 ALA A O 1
ATOM 1611 N N . PHE A 1 199 ? -4.735 -2.265 -14.831 1.00 86.50 199 PHE A N 1
ATOM 1612 C CA . PHE A 1 199 ? -3.903 -1.098 -14.570 1.00 86.50 199 PHE A CA 1
ATOM 1613 C C . PHE A 1 199 ? -4.662 0.224 -14.728 1.00 86.50 199 PHE A C 1
ATOM 1615 O O . PHE A 1 199 ? -4.432 1.168 -13.976 1.00 86.50 199 PHE A O 1
ATOM 1622 N N . GLU A 1 200 ? -5.576 0.310 -15.692 1.00 85.56 200 GLU A N 1
ATOM 1623 C CA . GLU A 1 200 ? -6.405 1.498 -15.905 1.00 85.56 200 GLU A CA 1
ATOM 1624 C C . GLU A 1 200 ? -7.450 1.703 -14.818 1.00 85.56 200 GLU A C 1
ATOM 1626 O O . GLU A 1 200 ? -7.651 2.835 -14.382 1.00 85.56 200 GLU A O 1
ATOM 1631 N N . ASN A 1 201 ? -8.063 0.617 -14.356 1.00 86.12 201 ASN A N 1
ATOM 1632 C CA . ASN A 1 201 ? -9.104 0.661 -13.338 1.00 86.12 201 ASN A CA 1
ATOM 1633 C C . ASN A 1 201 ? -8.550 0.866 -11.923 1.00 86.12 201 ASN A C 1
ATOM 1635 O O . ASN A 1 201 ? -9.311 1.226 -11.028 1.00 86.12 201 ASN A O 1
ATOM 1639 N N . ASN A 1 202 ? -7.254 0.628 -11.695 1.00 88.50 202 ASN A N 1
ATOM 1640 C CA . ASN A 1 202 ? -6.651 0.786 -10.377 1.00 88.50 202 ASN A CA 1
ATOM 1641 C C . ASN A 1 202 ? -6.263 2.260 -10.131 1.00 88.50 202 ASN A C 1
ATOM 1643 O O . ASN A 1 202 ? -5.320 2.764 -10.753 1.00 88.50 202 ASN A O 1
ATOM 1647 N N . PRO A 1 203 ? -6.921 2.946 -9.178 1.00 87.75 203 PRO A N 1
ATOM 1648 C CA . PRO A 1 203 ? -6.721 4.376 -8.947 1.00 87.75 203 PRO A CA 1
ATOM 1649 C C . PRO A 1 203 ? -5.386 4.702 -8.264 1.00 87.75 203 PRO A C 1
ATOM 1651 O O . PRO A 1 203 ? -5.058 5.871 -8.087 1.00 87.75 203 PRO A O 1
ATOM 1654 N N . PHE A 1 204 ? -4.620 3.693 -7.842 1.00 90.00 204 PHE A N 1
ATOM 1655 C CA . PHE A 1 204 ? -3.401 3.869 -7.053 1.00 90.00 204 PHE A CA 1
ATOM 1656 C C . PHE A 1 204 ? -2.118 3.608 -7.842 1.00 90.00 204 PHE A C 1
ATOM 1658 O O . PHE A 1 204 ? -1.033 3.832 -7.314 1.00 90.00 204 PHE A O 1
ATOM 1665 N N . LEU A 1 205 ? -2.203 3.140 -9.091 1.00 86.50 205 LEU A N 1
ATOM 1666 C CA . LEU A 1 205 ? -1.019 2.837 -9.911 1.00 86.50 205 LEU A CA 1
ATOM 1667 C C . LEU A 1 205 ? -0.452 4.062 -10.637 1.00 86.50 205 LEU A C 1
ATOM 1669 O O . LEU A 1 205 ? 0.701 4.043 -11.075 1.00 86.50 205 LEU A O 1
ATOM 1673 N N . LYS A 1 206 ? -1.257 5.119 -10.747 1.00 81.50 206 LYS A N 1
ATOM 1674 C CA . LYS A 1 206 ? -0.942 6.387 -11.401 1.00 81.50 206 LYS A CA 1
ATOM 1675 C C . LYS A 1 206 ? -1.273 7.485 -10.394 1.00 81.50 206 LYS A C 1
ATOM 1677 O O . LYS A 1 206 ? -2.359 7.461 -9.828 1.00 81.50 206 LYS A O 1
ATOM 1682 N N . PHE A 1 207 ? -0.368 8.418 -10.130 1.00 67.12 207 PHE A N 1
ATOM 1683 C CA . PHE A 1 207 ?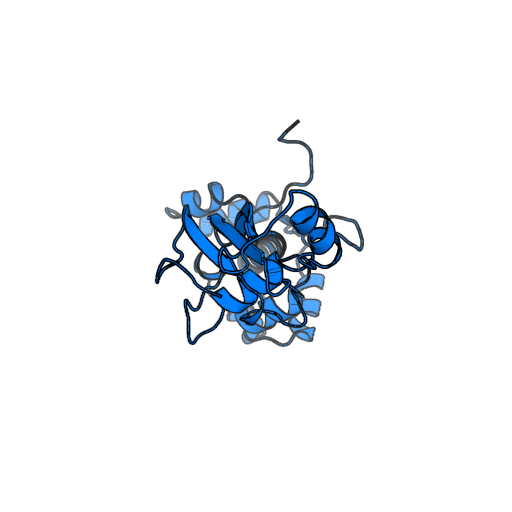 -0.737 9.624 -9.386 1.00 67.12 207 PHE A CA 1
ATOM 1684 C C . PHE A 1 207 ? -0.856 10.754 -10.401 1.00 67.12 207 PHE A C 1
ATOM 1686 O O . PHE A 1 207 ? -0.014 10.841 -11.295 1.00 67.12 207 PHE A O 1
ATOM 1693 N N . TYR A 1 208 ? -1.908 11.556 -10.258 1.00 60.38 208 TYR A N 1
ATOM 1694 C CA . TYR A 1 208 ? -2.085 12.843 -10.920 1.00 60.38 208 TYR A CA 1
ATOM 1695 C C . TYR A 1 208 ? -2.617 13.807 -9.850 1.00 60.38 208 TYR A C 1
ATOM 1697 O O . TYR A 1 208 ? -3.765 13.686 -9.419 1.00 60.38 208 TYR A O 1
ATOM 1705 N N . SER A 1 209 ? -1.771 14.701 -9.333 1.00 43.22 209 SER A N 1
ATOM 1706 C CA . SER A 1 209 ? -2.149 15.626 -8.253 1.00 43.22 209 SER A CA 1
ATOM 1707 C C . SER A 1 209 ? -3.235 16.643 -8.670 1.00 43.22 209 SER A C 1
ATOM 1709 O O . SER A 1 209 ? -3.020 17.403 -9.609 1.00 43.22 209 SER A O 1
ATOM 1711 N N . GLU A 1 210 ? -4.346 16.674 -7.920 1.00 41.59 210 GLU A N 1
ATOM 1712 C CA . GLU A 1 210 ? -5.367 17.740 -7.779 1.00 41.59 210 GLU A CA 1
ATOM 1713 C C . GLU A 1 210 ? -5.762 18.563 -9.029 1.00 41.59 210 GLU A C 1
ATOM 1715 O O . GLU A 1 210 ? -5.453 19.748 -9.082 1.00 41.59 210 GLU A O 1
ATOM 1720 N N . VAL A 1 211 ? -6.536 18.006 -9.980 1.00 39.38 211 VAL A N 1
ATOM 1721 C CA . VAL A 1 211 ? -7.489 18.822 -10.787 1.00 39.38 211 VAL A CA 1
ATOM 1722 C C . VAL A 1 211 ? -8.728 18.046 -11.284 1.00 39.38 211 VAL A C 1
ATOM 1724 O O . VAL A 1 211 ? -9.770 18.656 -11.482 1.00 39.38 211 VAL A O 1
ATOM 1727 N N . ASP A 1 212 ? -8.696 16.717 -11.430 1.00 33.75 212 ASP A N 1
ATOM 1728 C CA . ASP A 1 212 ? -9.760 16.020 -12.191 1.00 33.75 212 ASP A CA 1
ATOM 1729 C C . ASP A 1 212 ? -11.013 15.585 -11.392 1.00 33.75 212 ASP A C 1
ATOM 1731 O O . ASP A 1 212 ? -11.857 14.856 -11.910 1.00 33.75 212 ASP A O 1
ATOM 1735 N N . PHE A 1 213 ? -11.179 16.052 -10.148 1.00 32.78 213 PHE A N 1
ATOM 1736 C CA . PHE A 1 213 ? -12.404 15.849 -9.348 1.00 32.78 213 PHE A CA 1
ATOM 1737 C C . PHE A 1 213 ? -12.924 17.148 -8.696 1.00 32.78 213 PHE A C 1
ATOM 1739 O O . PHE A 1 213 ? -13.416 17.115 -7.565 1.00 32.78 213 PHE A O 1
ATOM 1746 N N . ALA A 1 214 ? -12.807 18.286 -9.392 1.00 30.19 214 ALA A N 1
ATOM 1747 C CA . ALA A 1 214 ? -13.481 19.543 -9.039 1.00 30.19 214 ALA A CA 1
ATOM 1748 C C . ALA A 1 214 ? -14.645 19.842 -9.995 1.00 30.19 214 ALA A C 1
ATOM 1750 O O . ALA A 1 214 ? -14.465 19.653 -11.219 1.00 30.19 214 ALA A O 1
#